Protein AF-A0A916T1F7-F1 (afdb_monomer)

Foldseek 3Di:
DDDDDDDPDDDDDDDDDDDDDDDDDDDDDDDDDDPPDPPPVDPVVVVPPPPPPPDDDPDDDDDPPVPPPDDPDDDPLLVVLVVLVVLLVVLQVLLVLLVLCCVVCVVLVVLSNVSNVVSNVLSVVSLVSSCVSPVPPSDPDDDDDDPPDDPDRDDLLRSLVVLLVQLVVLQVVLVVDDDPSSVSSPVSSVVSPCSSPPSRD

InterPro domains:
  IPR006311 Twin-arginine translocation pathway, signal sequence [PS51318] (1-68)

pLDDT: mean 77.39, std 21.43, range [42.47, 98.81]

Sequence (201 aa):
MPSVQIDPSAQVSAPVPPSPVRGSRVPRSPALRSPDANTALDRRSVLRGTAYGAALFAAGGVIPALTACGAAGKSAEQKTAEELVPFAQSALADADDAQSLIATNPDRTAALTVIADERRIHARLLEEEIARLHPDDYSASPSPSAPTGSPAQPDIDSFRTRLSTQARTTADLAVTQNGYVAGLLGSISVALDCAAKVQLP

Solvent-accessible surface area (backbone atoms only — not comparable to full-atom values): 12689 Å² total; per-residue (Å²): 138,84,86,85,83,82,81,94,78,79,83,80,80,78,85,82,81,84,79,84,81,79,81,81,82,76,84,88,75,79,89,75,80,76,81,81,77,77,78,69,80,55,81,73,62,74,80,73,74,85,86,86,78,92,78,86,80,92,64,96,71,80,79,80,74,83,75,85,74,83,66,102,65,82,50,73,48,41,49,51,25,62,67,44,49,64,55,25,54,49,22,44,52,49,17,54,49,31,56,57,41,33,82,80,35,67,93,45,35,70,44,32,50,52,51,19,51,52,24,46,52,52,18,49,56,43,48,55,49,28,38,70,43,28,68,90,74,60,62,79,73,79,80,78,80,78,71,96,62,86,75,78,79,75,49,70,69,60,49,33,51,47,34,44,49,48,17,49,56,33,38,62,51,17,74,77,47,63,70,68,62,15,52,51,31,40,52,51,15,52,51,28,39,43,44,26,64,66,58,50,113

Secondary structure (DSSP, 8-state):
-PPPPPP-----PPPPPPPPPPPP------------------TTGGGS---S--S---S------------SS--HHHHHHHHHHHHHHHHHHHHHHHHHHTTT-GGGHHHHHHHHHHHHHHHHHHHHHHHHH-SSS----PPPPPPSSPPPPPPHHHHHHHHHHHHHHHHHHHTTS-HHHHHHHHHHHHHHHHIIIII--

Nearest PDB structures (foldseek):
  8w74-assembly1_A  TM=5.466E-01  e=8.407E-01  Ureaplasma diversum
  7pfj-assembly1_A  TM=4.371E-01  e=2.726E+00  Synechococcus sp. CC9311
  7pf9-assembly1_A  TM=4.380E-01  e=3.178E+00  Synechococcus sp. CC9311
  6soo-assembly1_A  TM=4.385E-01  e=4.104E+00  Synechococcus sp. CC9311
  6som-assembly1_A  TM=4.554E-01  e=6.503E+00  Synechococcus sp. CC9311

Radius of gyration: 29.15 Å; Cα contacts (8 Å, |Δi|>4): 118; chains: 1; bounding box: 53×64×103 Å

Structure (mmCIF, N/CA/C/O backbone):
data_AF-A0A916T1F7-F1
#
_entry.id   AF-A0A916T1F7-F1
#
loop_
_atom_site.group_PDB
_atom_site.id
_atom_site.type_symbol
_atom_site.label_atom_id
_atom_site.label_alt_id
_atom_site.label_comp_id
_atom_site.label_asym_id
_atom_site.label_entity_id
_atom_site.label_seq_id
_atom_site.pdbx_PDB_ins_code
_atom_site.Cartn_x
_atom_site.Cartn_y
_atom_site.Cartn_z
_atom_site.occupancy
_atom_site.B_iso_or_equiv
_atom_site.auth_seq_id
_atom_site.auth_comp_id
_atom_site.auth_asym_id
_atom_site.auth_atom_id
_atom_site.pdbx_PDB_model_num
ATOM 1 N N . MET A 1 1 ? 23.849 -38.255 53.526 1.00 47.91 1 MET A N 1
ATOM 2 C CA . MET A 1 1 ? 23.901 -38.400 52.056 1.00 47.91 1 MET A CA 1
ATOM 3 C C . MET A 1 1 ? 23.275 -39.742 51.682 1.00 47.91 1 MET A C 1
ATOM 5 O O . MET A 1 1 ? 24.007 -40.723 51.660 1.00 47.91 1 MET A O 1
ATOM 9 N N . PRO A 1 2 ? 21.945 -39.849 51.500 1.00 51.03 2 PRO A N 1
ATOM 10 C CA . PRO A 1 2 ? 21.341 -41.060 50.957 1.00 51.03 2 PRO A CA 1
ATOM 11 C C . PRO A 1 2 ? 21.217 -40.955 49.430 1.00 51.03 2 PRO A C 1
ATOM 13 O O . PRO A 1 2 ? 20.677 -39.985 48.900 1.00 51.03 2 PRO A O 1
ATOM 16 N N . SER A 1 3 ? 21.754 -41.960 48.745 1.00 49.97 3 SER A N 1
ATOM 17 C CA . SER A 1 3 ? 21.687 -42.145 47.298 1.00 49.97 3 SER A CA 1
ATOM 18 C C . SER A 1 3 ? 20.262 -42.489 46.863 1.00 49.97 3 SER A C 1
ATOM 20 O O . SER A 1 3 ? 19.673 -43.443 47.367 1.00 49.97 3 SER A O 1
ATOM 22 N N . VAL A 1 4 ? 19.714 -41.722 45.919 1.00 65.75 4 VAL A N 1
ATOM 23 C CA . VAL A 1 4 ? 18.429 -42.007 45.269 1.00 65.75 4 VAL A CA 1
ATOM 24 C C . VAL A 1 4 ? 18.691 -42.902 44.060 1.00 65.75 4 VAL A C 1
ATOM 26 O O . VAL A 1 4 ? 19.407 -42.523 43.137 1.00 65.75 4 VAL A O 1
ATOM 29 N N . GLN A 1 5 ? 18.125 -44.103 44.097 1.00 57.75 5 GLN A N 1
ATOM 30 C CA . GLN A 1 5 ? 18.191 -45.114 43.048 1.00 57.75 5 GLN A CA 1
ATOM 31 C C . GLN A 1 5 ? 16.933 -44.973 42.178 1.00 57.75 5 GLN A C 1
ATOM 33 O O . GLN A 1 5 ? 15.822 -45.116 42.683 1.00 57.75 5 GLN A O 1
ATOM 38 N N . ILE A 1 6 ? 17.101 -44.625 40.899 1.00 61.72 6 ILE A N 1
ATOM 39 C CA . ILE A 1 6 ? 16.000 -44.457 39.938 1.00 61.72 6 ILE A CA 1
ATOM 40 C C . ILE A 1 6 ? 15.831 -45.764 39.153 1.00 61.72 6 ILE A C 1
ATOM 42 O O . ILE A 1 6 ? 16.770 -46.240 38.518 1.00 61.72 6 ILE A O 1
ATOM 46 N N . ASP A 1 7 ? 14.630 -46.332 39.230 1.00 59.03 7 ASP A N 1
ATOM 47 C CA . ASP A 1 7 ? 14.181 -47.544 38.540 1.00 59.03 7 ASP A CA 1
ATOM 48 C C . ASP A 1 7 ? 13.820 -47.232 37.065 1.00 59.03 7 ASP A C 1
ATOM 50 O O . ASP A 1 7 ? 13.010 -46.331 36.826 1.00 59.03 7 ASP A O 1
ATOM 54 N N . PRO A 1 8 ? 14.398 -47.915 36.054 1.00 60.38 8 PRO A N 1
ATOM 55 C CA . PRO A 1 8 ? 14.219 -47.581 34.640 1.00 60.38 8 PRO A CA 1
ATOM 56 C C . PRO A 1 8 ? 13.093 -48.378 33.949 1.00 60.38 8 PRO A C 1
ATOM 58 O O . PRO A 1 8 ? 13.248 -48.804 32.804 1.00 60.38 8 PRO A O 1
ATOM 61 N N . SER A 1 9 ? 11.947 -48.572 34.607 1.00 53.84 9 SER A N 1
ATOM 62 C CA . SER A 1 9 ? 10.840 -49.388 34.070 1.00 53.84 9 SER A CA 1
ATOM 63 C C . SER A 1 9 ? 9.513 -48.625 33.970 1.00 53.84 9 SER A C 1
ATOM 65 O O . SER A 1 9 ? 8.488 -49.073 34.474 1.00 53.84 9 SER A O 1
ATOM 67 N N . ALA A 1 10 ? 9.505 -47.475 33.292 1.00 53.03 10 ALA A N 1
ATOM 68 C CA . ALA A 1 10 ? 8.273 -46.801 32.870 1.00 53.03 10 ALA A CA 1
ATOM 69 C C . ALA A 1 10 ? 8.125 -46.908 31.344 1.00 53.03 10 ALA A C 1
ATOM 71 O O . ALA A 1 10 ? 8.580 -46.057 30.582 1.00 53.03 10 ALA A O 1
ATOM 72 N N . GLN A 1 11 ? 7.517 -48.010 30.903 1.00 56.03 11 GLN A N 1
ATOM 73 C CA . GLN A 1 11 ? 7.108 -48.243 29.518 1.00 56.03 11 GLN A CA 1
ATOM 74 C C . GLN A 1 11 ? 6.039 -47.212 29.119 1.00 56.03 11 GLN A C 1
ATOM 76 O O . GLN A 1 11 ? 4.954 -47.160 29.698 1.00 56.03 11 GLN A O 1
ATOM 81 N N . VAL A 1 12 ? 6.365 -46.380 28.130 1.00 58.22 12 VAL A N 1
ATOM 82 C CA . VAL A 1 12 ? 5.466 -45.400 27.514 1.00 58.22 12 VAL A C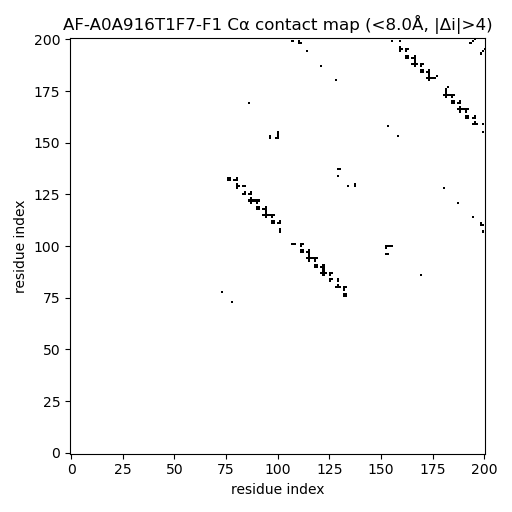A 1
ATOM 83 C C . VAL A 1 12 ? 4.494 -46.139 26.592 1.00 58.22 12 VAL A C 1
ATOM 85 O O . VAL A 1 12 ? 4.881 -46.637 25.537 1.00 58.22 12 VAL A O 1
ATOM 88 N N . SER A 1 13 ? 3.222 -46.204 26.990 1.00 58.19 13 SER A N 1
ATOM 89 C CA . SER A 1 13 ? 2.122 -46.644 26.125 1.00 58.19 13 SER A CA 1
ATOM 90 C C . SER A 1 13 ? 1.988 -45.713 24.921 1.00 58.19 13 SER A C 1
ATOM 92 O O . SER A 1 13 ? 1.717 -44.521 25.072 1.00 58.19 13 SER A O 1
ATOM 94 N N . ALA A 1 14 ? 2.149 -46.265 23.720 1.00 64.88 14 ALA A N 1
ATOM 95 C CA . ALA A 1 14 ? 1.888 -45.563 22.471 1.00 64.88 14 ALA A CA 1
ATOM 96 C C . ALA A 1 14 ? 0.374 -45.298 22.279 1.00 64.88 14 ALA A C 1
ATOM 98 O O . ALA A 1 14 ? -0.449 -46.135 22.665 1.00 64.88 14 ALA A O 1
ATOM 99 N N . PRO A 1 15 ? -0.016 -44.164 21.669 1.00 62.62 15 PRO A N 1
ATOM 100 C CA . PRO A 1 15 ? -1.415 -43.843 21.408 1.00 62.62 15 PRO A CA 1
ATOM 101 C C . PRO A 1 15 ? -2.013 -44.697 20.277 1.00 62.62 15 PRO A C 1
ATOM 103 O O . PRO A 1 15 ? -1.408 -44.909 19.227 1.00 62.62 15 PRO A O 1
ATOM 106 N N . VAL A 1 16 ? -3.242 -45.158 20.511 1.00 75.88 16 VAL A N 1
ATOM 107 C CA . VAL A 1 16 ? -4.089 -45.916 19.578 1.00 75.88 16 VAL A CA 1
ATOM 108 C C . VAL A 1 16 ? -4.505 -45.027 18.391 1.00 75.88 16 VAL A C 1
ATOM 110 O O . VAL A 1 16 ? -4.962 -43.905 18.621 1.00 75.88 16 VAL A O 1
ATOM 113 N N . PRO A 1 17 ? -4.405 -45.489 17.129 1.00 73.50 17 PRO A N 1
ATOM 114 C CA . PRO A 1 17 ? -4.875 -44.719 15.979 1.00 73.50 17 PRO A CA 1
ATOM 115 C C . PRO A 1 17 ? -6.415 -44.720 15.882 1.00 73.50 17 PRO A C 1
ATOM 117 O O . PRO A 1 17 ? -7.050 -45.746 16.145 1.00 73.50 17 PRO A O 1
ATOM 120 N N . PRO A 1 18 ? -7.046 -43.608 15.460 1.00 72.75 18 PRO A N 1
ATOM 121 C CA . PRO A 1 18 ? -8.486 -43.568 15.236 1.00 72.75 18 PRO A CA 1
ATOM 122 C C . PRO A 1 18 ? -8.890 -44.391 14.002 1.00 72.75 18 PRO A C 1
ATOM 124 O O . PRO A 1 18 ? -8.198 -44.422 12.984 1.00 72.75 18 PRO A O 1
ATOM 127 N N . SER A 1 19 ? -10.042 -45.058 14.096 1.00 71.50 19 SER A N 1
ATOM 128 C CA . SER A 1 19 ? -10.635 -45.845 13.008 1.00 71.50 19 SER A CA 1
ATOM 129 C C . SER A 1 19 ? -11.183 -44.954 11.878 1.00 71.50 19 SER A C 1
ATOM 131 O O . SER A 1 19 ? -11.698 -43.869 12.156 1.00 71.50 19 SER A O 1
ATOM 133 N N . PRO A 1 20 ? -11.146 -45.401 10.606 1.00 64.62 20 PRO A N 1
ATOM 134 C CA . PRO A 1 20 ? -11.675 -44.630 9.486 1.00 64.62 20 PRO A CA 1
ATOM 135 C C . PRO A 1 20 ? -13.210 -44.572 9.508 1.00 64.62 20 PRO A C 1
ATOM 137 O O . PRO A 1 20 ? -13.899 -45.594 9.547 1.00 64.62 20 PRO A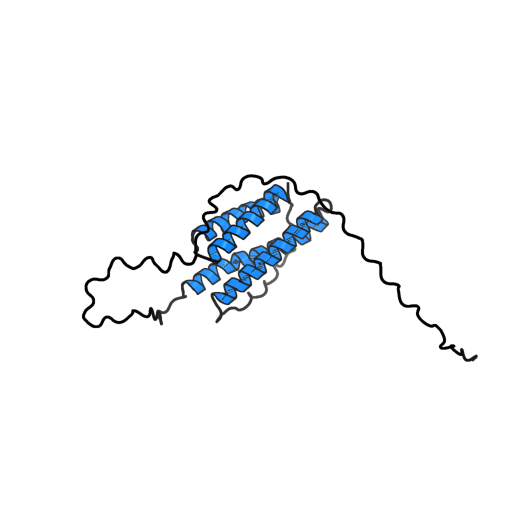 O 1
ATOM 140 N N . VAL A 1 21 ? -13.750 -43.353 9.438 1.00 69.25 21 VAL A N 1
ATOM 141 C CA . VAL A 1 21 ? -15.187 -43.087 9.316 1.00 69.25 21 VAL A CA 1
ATOM 142 C C . VAL A 1 21 ? -15.673 -43.519 7.931 1.00 69.25 21 VAL A C 1
ATOM 144 O O . VAL A 1 21 ? -15.220 -43.035 6.895 1.00 69.25 21 VAL A O 1
ATOM 147 N N . ARG A 1 22 ? -16.621 -44.459 7.930 1.00 64.88 22 ARG A N 1
ATOM 148 C CA . ARG A 1 22 ? -17.355 -44.966 6.766 1.00 64.88 22 ARG A CA 1
ATOM 149 C C . ARG A 1 22 ? -18.128 -43.824 6.092 1.00 64.88 22 ARG A C 1
ATOM 151 O O . ARG A 1 22 ? -19.001 -43.217 6.703 1.00 64.88 22 ARG A O 1
ATOM 158 N N . GLY A 1 23 ? -17.803 -43.568 4.824 1.00 49.50 23 GLY A N 1
ATOM 159 C CA . GLY A 1 23 ? -18.328 -42.462 4.025 1.00 49.50 23 GLY A CA 1
ATOM 160 C C . GLY A 1 23 ? -19.854 -42.416 3.921 1.00 49.50 23 GLY A C 1
ATOM 161 O O . GLY A 1 23 ? -20.507 -43.390 3.535 1.00 49.50 23 GLY A O 1
ATOM 162 N N . SER A 1 24 ? -20.408 -41.243 4.216 1.00 57.91 24 SER A N 1
ATOM 163 C CA . SER A 1 24 ? -21.774 -40.862 3.886 1.00 57.91 24 SER A CA 1
ATOM 164 C C . SER A 1 24 ? -21.848 -40.452 2.412 1.00 57.91 24 SER A C 1
ATOM 166 O O . SER A 1 24 ? -21.124 -39.591 1.917 1.00 57.91 24 SER A O 1
ATOM 168 N N . ARG A 1 25 ? -22.727 -41.137 1.682 1.00 56.78 25 ARG A N 1
ATOM 169 C CA . ARG A 1 25 ? -23.034 -40.900 0.273 1.00 56.78 25 ARG A CA 1
ATOM 170 C C . ARG A 1 25 ? -23.883 -39.630 0.167 1.00 56.78 25 ARG A C 1
ATOM 172 O O . ARG A 1 25 ? -25.041 -39.637 0.571 1.00 56.78 25 ARG A O 1
ATOM 179 N N . VAL A 1 26 ? -23.312 -38.556 -0.373 1.00 64.81 26 VAL A N 1
ATOM 180 C CA . VAL A 1 26 ? -24.044 -37.318 -0.687 1.00 64.81 26 VAL A CA 1
ATOM 181 C C . VAL A 1 26 ? -24.946 -37.559 -1.913 1.00 64.81 26 VAL A C 1
ATOM 183 O O . VAL A 1 26 ? -24.465 -38.105 -2.912 1.00 64.81 26 VAL A O 1
ATOM 186 N N . PRO A 1 27 ? -26.240 -37.189 -1.878 1.00 55.53 27 PRO A N 1
ATOM 187 C CA . PRO A 1 27 ? -27.108 -37.256 -3.049 1.00 55.53 27 PRO A CA 1
ATOM 188 C C . PRO A 1 27 ? -26.680 -36.230 -4.111 1.00 55.53 27 PRO A C 1
ATOM 190 O O . PRO A 1 27 ? -26.452 -35.059 -3.813 1.00 55.53 27 PRO A O 1
ATOM 193 N N . ARG A 1 28 ? -26.575 -36.675 -5.371 1.00 53.56 28 ARG A N 1
ATOM 194 C CA . ARG A 1 28 ? -26.382 -35.801 -6.537 1.00 53.56 28 ARG A CA 1
ATOM 195 C C . ARG A 1 28 ? -27.662 -35.003 -6.784 1.00 53.56 28 ARG A C 1
ATOM 197 O O . ARG A 1 28 ? -28.653 -35.566 -7.241 1.00 53.56 28 ARG A O 1
ATOM 204 N N . SER A 1 29 ? -27.607 -33.705 -6.512 1.00 61.62 29 SER A N 1
ATOM 205 C CA . SER A 1 29 ? -28.589 -32.725 -6.983 1.00 61.62 29 SER A CA 1
ATOM 206 C C . SER A 1 29 ? -28.265 -32.268 -8.417 1.00 61.62 29 SER A C 1
ATOM 208 O O . SER A 1 29 ? -27.107 -32.357 -8.837 1.00 61.62 29 SER A O 1
ATOM 210 N N . PRO A 1 30 ? -29.283 -31.850 -9.193 1.00 51.56 30 PRO A N 1
ATOM 211 C CA . PRO A 1 30 ? -29.235 -31.793 -10.652 1.00 51.56 30 PRO A CA 1
ATOM 212 C C . PRO A 1 30 ? -28.400 -30.634 -11.204 1.00 51.56 30 PRO A C 1
ATOM 214 O O . PRO A 1 30 ? -28.250 -29.587 -10.578 1.00 51.56 30 PRO A O 1
ATOM 217 N N . ALA A 1 31 ? -27.883 -30.858 -12.415 1.00 53.66 31 ALA A N 1
ATOM 218 C CA . ALA A 1 31 ? -27.073 -29.938 -13.197 1.00 53.66 31 ALA A CA 1
ATOM 219 C C . ALA A 1 31 ? -27.735 -28.558 -13.330 1.00 53.66 31 ALA A C 1
ATOM 221 O O . ALA A 1 31 ? -28.716 -28.381 -14.055 1.00 53.66 31 ALA A O 1
ATOM 222 N N . LEU A 1 32 ? -27.156 -27.571 -12.651 1.00 46.97 32 LEU A N 1
ATOM 223 C CA . LEU A 1 32 ? -27.390 -26.170 -12.951 1.00 46.97 32 LEU A CA 1
ATOM 224 C C . LEU A 1 32 ? -26.624 -25.833 -14.231 1.00 46.97 32 LEU A C 1
ATOM 226 O O . LEU A 1 32 ? -25.402 -25.932 -14.299 1.00 46.97 32 LEU A O 1
ATOM 230 N N . ARG A 1 33 ? -27.416 -25.500 -15.247 1.00 42.53 33 ARG A N 1
ATOM 231 C CA . ARG A 1 33 ? -27.068 -24.890 -16.529 1.00 42.53 33 ARG A CA 1
ATOM 232 C C . ARG A 1 33 ? -25.832 -23.985 -16.421 1.00 42.53 33 ARG A C 1
ATOM 234 O O . ARG A 1 33 ? -25.876 -22.942 -15.774 1.00 42.53 33 ARG A O 1
ATOM 241 N N . SER A 1 34 ? -24.766 -24.396 -17.098 1.00 45.91 34 SER A N 1
ATOM 242 C CA . SER A 1 34 ? -23.555 -23.618 -17.331 1.00 45.91 34 SER A CA 1
ATOM 243 C C . SER A 1 34 ? -23.895 -22.277 -17.995 1.00 45.91 34 SER A C 1
ATOM 245 O O . SER A 1 34 ? -24.586 -22.275 -19.017 1.00 45.91 34 SER A O 1
ATOM 247 N N . PRO A 1 35 ? -23.410 -21.135 -17.486 1.00 50.53 35 PRO A N 1
ATOM 248 C CA . PRO A 1 35 ? -23.131 -19.997 -18.340 1.00 50.53 35 PRO A CA 1
ATOM 249 C C . PRO A 1 35 ? -21.878 -20.330 -19.160 1.00 50.53 35 PRO A C 1
ATOM 251 O O . PRO A 1 35 ? -20.750 -20.274 -18.670 1.00 50.53 35 PRO A O 1
ATOM 254 N N . ASP A 1 36 ? -22.106 -20.745 -20.404 1.00 45.69 36 ASP A N 1
ATOM 255 C CA . ASP A 1 36 ? -21.083 -20.759 -21.443 1.00 45.69 36 ASP A CA 1
ATOM 256 C C . ASP A 1 36 ? -20.599 -19.329 -21.731 1.00 45.69 36 ASP A C 1
ATOM 258 O O . ASP A 1 36 ? -21.332 -18.356 -21.553 1.00 45.69 36 ASP A O 1
ATOM 262 N N . ALA A 1 37 ? -19.364 -19.245 -22.227 1.00 47.72 37 ALA A N 1
ATOM 263 C CA . ALA A 1 37 ? -18.596 -18.037 -22.536 1.00 47.72 37 ALA A CA 1
ATOM 264 C C . ALA A 1 37 ? -17.891 -17.377 -21.341 1.00 47.72 37 ALA A C 1
ATOM 266 O O . ALA A 1 37 ? -17.801 -16.159 -21.215 1.00 47.72 37 ALA A O 1
ATOM 267 N N . ASN A 1 38 ? -17.224 -18.213 -20.546 1.00 44.59 38 ASN A N 1
ATOM 268 C CA . ASN A 1 38 ? -15.889 -17.865 -20.080 1.00 44.59 38 ASN A CA 1
ATOM 269 C C . ASN A 1 38 ? -15.042 -17.622 -21.346 1.00 44.59 38 ASN A C 1
ATOM 271 O O . ASN A 1 38 ? -14.575 -18.576 -21.973 1.00 44.59 38 ASN A O 1
ATOM 275 N N . THR A 1 39 ? -14.917 -16.371 -21.797 1.00 50.06 39 THR A N 1
ATOM 276 C CA . THR A 1 39 ? -13.898 -15.969 -22.775 1.00 50.06 39 THR A CA 1
ATOM 277 C C . THR A 1 39 ? -12.548 -16.123 -22.095 1.00 50.06 39 THR A C 1
ATOM 279 O O . THR A 1 39 ? -11.930 -15.165 -21.637 1.00 50.06 39 THR A O 1
ATOM 282 N N . ALA A 1 40 ? -12.125 -17.380 -21.985 1.00 49.56 40 ALA A N 1
ATOM 283 C CA . ALA A 1 40 ? -10.754 -17.763 -21.783 1.00 49.56 40 ALA A CA 1
ATOM 284 C C . ALA A 1 40 ? -9.983 -17.109 -22.925 1.00 49.56 40 ALA A C 1
ATOM 286 O O . ALA A 1 40 ? -10.031 -17.566 -24.067 1.00 49.56 40 ALA A O 1
ATOM 287 N N . LEU A 1 41 ? -9.353 -15.974 -22.629 1.00 50.62 41 LEU A N 1
ATOM 288 C CA . LEU A 1 41 ? -8.395 -15.356 -23.523 1.00 50.62 41 LEU A CA 1
ATOM 289 C C . LEU A 1 41 ? -7.250 -16.353 -23.673 1.00 50.62 41 LEU A C 1
ATOM 291 O O . LEU A 1 41 ? -6.382 -16.509 -22.812 1.00 50.62 41 LEU A O 1
ATOM 295 N N . ASP A 1 42 ? -7.355 -17.111 -24.753 1.00 45.03 42 ASP A N 1
ATOM 296 C CA . ASP A 1 42 ? -6.461 -18.176 -25.129 1.00 45.03 42 ASP A CA 1
ATOM 297 C C . ASP A 1 42 ? -5.075 -17.588 -25.398 1.00 45.03 42 ASP A C 1
ATOM 299 O O . ASP A 1 42 ? -4.835 -16.910 -26.399 1.00 45.03 42 ASP A O 1
ATOM 303 N N . ARG A 1 43 ? -4.132 -17.875 -24.495 1.00 55.44 43 ARG A N 1
ATOM 304 C CA . ARG A 1 43 ? -2.719 -17.491 -24.635 1.00 55.44 43 ARG A CA 1
ATOM 305 C C . ARG A 1 43 ? -2.095 -18.050 -25.924 1.00 55.44 43 ARG A C 1
ATOM 307 O O . ARG A 1 43 ? -1.072 -17.537 -26.367 1.00 55.44 43 ARG A O 1
ATOM 314 N N . ARG A 1 44 ? -2.700 -19.070 -26.555 1.00 50.69 44 ARG A N 1
ATOM 315 C CA . ARG A 1 44 ? -2.248 -19.644 -27.836 1.00 50.69 44 ARG A CA 1
ATOM 316 C C . ARG A 1 44 ? -2.787 -18.935 -29.079 1.00 50.69 44 ARG A C 1
ATOM 318 O O . ARG A 1 44 ? -2.228 -19.143 -30.155 1.00 50.69 44 ARG A O 1
ATOM 325 N N . SER A 1 45 ? -3.773 -18.051 -28.948 1.00 49.84 45 SER A N 1
ATOM 326 C CA . SER A 1 45 ? -4.315 -17.288 -30.081 1.00 49.84 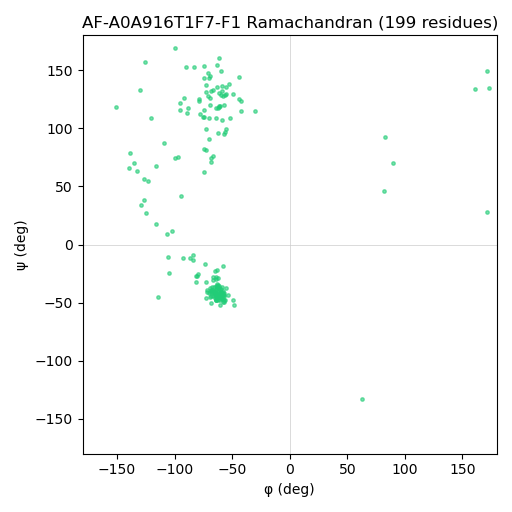45 SER A CA 1
ATOM 327 C C . SER A 1 45 ? -3.504 -16.023 -30.415 1.00 49.84 45 SER A C 1
ATOM 329 O O . SER A 1 45 ? -3.676 -15.451 -31.487 1.00 49.84 45 SER A O 1
ATOM 331 N N . VAL A 1 46 ? -2.537 -15.634 -29.573 1.00 55.31 46 VAL A N 1
ATOM 332 C CA . VAL A 1 46 ? -1.645 -14.481 -29.827 1.00 55.31 46 VAL A CA 1
ATOM 333 C C . VAL A 1 46 ? -0.440 -14.838 -30.718 1.00 55.31 46 VAL A C 1
ATOM 335 O O . VAL A 1 46 ? 0.179 -13.948 -31.291 1.00 55.31 46 VAL A O 1
ATOM 338 N N . LEU A 1 47 ? -0.143 -16.126 -30.949 1.00 56.31 47 LEU A N 1
ATOM 339 C CA . LEU A 1 47 ? 0.949 -16.554 -31.848 1.00 56.31 47 LEU A CA 1
ATOM 340 C C . LEU A 1 47 ? 0.500 -17.039 -33.240 1.00 56.31 47 LEU A C 1
ATOM 342 O O . LEU A 1 47 ? 1.301 -17.601 -33.986 1.00 56.31 47 LEU A O 1
ATOM 346 N N . ARG A 1 48 ? -0.762 -16.821 -33.628 1.00 53.81 48 ARG A N 1
ATOM 347 C CA . ARG A 1 48 ? -1.269 -17.141 -34.981 1.00 53.81 48 ARG A CA 1
ATOM 348 C C . ARG A 1 48 ? -2.011 -15.973 -35.641 1.00 53.81 48 ARG A C 1
ATOM 350 O O . ARG A 1 48 ? -2.955 -16.179 -36.393 1.00 53.81 48 ARG A O 1
ATOM 357 N N . GLY A 1 49 ? -1.560 -14.750 -35.362 1.00 49.28 49 GLY A N 1
ATOM 358 C CA . GLY A 1 49 ? -2.135 -13.501 -35.873 1.00 49.28 49 GLY A CA 1
ATOM 359 C C . GLY A 1 49 ? -1.219 -12.675 -36.784 1.00 49.28 49 GLY A C 1
ATOM 360 O O . GLY A 1 49 ? -1.486 -11.497 -36.972 1.00 49.28 49 GLY A O 1
ATOM 361 N N . THR A 1 50 ? -0.150 -13.246 -37.350 1.00 53.53 50 THR A N 1
ATOM 362 C CA . THR A 1 50 ? 0.700 -12.592 -38.369 1.00 53.53 50 THR A CA 1
ATOM 363 C C . THR A 1 50 ? 0.836 -13.478 -39.610 1.00 53.53 50 THR A C 1
ATOM 365 O O . THR A 1 50 ? 1.923 -13.852 -40.033 1.00 53.53 50 THR A O 1
ATOM 368 N N . ALA A 1 51 ? -0.299 -13.847 -40.204 1.00 51.12 51 ALA A N 1
ATOM 369 C CA . ALA A 1 51 ? -0.350 -14.553 -41.486 1.00 51.12 51 ALA A CA 1
ATOM 370 C C . ALA A 1 51 ? -1.262 -13.839 -42.500 1.00 51.12 51 ALA A C 1
ATOM 372 O O . ALA A 1 51 ? -1.967 -14.484 -43.263 1.00 51.12 51 ALA A O 1
ATOM 373 N N . TYR A 1 52 ? -1.237 -12.503 -42.514 1.00 50.06 52 TYR A N 1
ATOM 374 C CA . TYR A 1 52 ? -1.743 -11.682 -43.620 1.00 50.06 52 TYR A CA 1
ATOM 375 C C . TYR A 1 52 ? -0.769 -10.527 -43.859 1.00 50.06 52 TYR A C 1
ATOM 377 O O . TYR A 1 52 ? -0.946 -9.413 -43.385 1.00 50.06 52 TYR A O 1
ATOM 385 N N . GLY A 1 53 ? 0.326 -10.854 -44.540 1.00 48.69 53 GLY A N 1
ATOM 386 C CA . GLY A 1 53 ? 1.393 -9.919 -44.895 1.00 48.69 53 GLY A CA 1
ATOM 387 C C . GLY A 1 53 ? 2.619 -10.615 -45.485 1.00 48.69 53 GLY A C 1
ATOM 388 O O . GLY A 1 53 ? 3.732 -10.141 -45.314 1.00 48.69 53 GLY A O 1
ATOM 389 N N . ALA A 1 54 ? 2.440 -11.772 -46.130 1.00 48.78 54 ALA A N 1
ATOM 390 C CA . ALA A 1 54 ? 3.507 -12.480 -46.828 1.00 48.78 54 ALA A CA 1
ATOM 391 C C . ALA A 1 54 ? 3.444 -12.139 -48.320 1.00 48.78 54 ALA A C 1
ATOM 393 O O . ALA A 1 54 ? 2.984 -12.933 -49.136 1.00 48.78 54 ALA A O 1
ATOM 394 N N . ALA A 1 55 ? 3.886 -10.936 -48.671 1.00 50.28 55 ALA A N 1
ATOM 395 C CA . ALA A 1 55 ? 4.318 -10.632 -50.026 1.00 50.28 55 ALA A CA 1
ATOM 396 C C . ALA A 1 55 ? 5.378 -9.526 -49.965 1.00 50.28 55 ALA A C 1
ATOM 398 O O . ALA A 1 55 ? 5.079 -8.413 -49.550 1.00 50.28 55 ALA A O 1
ATOM 399 N N . LEU A 1 56 ? 6.584 -9.866 -50.436 1.00 49.94 56 LEU A N 1
ATOM 400 C CA . LEU A 1 56 ? 7.752 -9.007 -50.688 1.00 49.94 56 LEU A CA 1
ATOM 401 C C . LEU A 1 56 ? 8.747 -8.796 -49.530 1.00 49.94 56 LEU A C 1
ATOM 403 O O . LEU A 1 56 ? 8.953 -7.682 -49.075 1.00 49.94 56 LEU A O 1
ATOM 407 N N . PHE A 1 57 ? 9.493 -9.847 -49.173 1.00 47.06 57 PHE A N 1
ATOM 408 C CA . PHE A 1 57 ? 10.879 -9.694 -48.699 1.00 47.06 57 PHE A CA 1
ATOM 409 C C . PHE A 1 57 ? 11.778 -10.739 -49.365 1.00 47.06 57 PHE A C 1
ATOM 411 O O . PHE A 1 57 ? 12.235 -11.701 -48.757 1.00 47.06 57 PHE A O 1
ATOM 418 N N . ALA A 1 58 ? 12.007 -10.548 -50.662 1.00 49.28 58 ALA A N 1
ATOM 419 C CA . ALA A 1 58 ? 13.091 -11.191 -51.391 1.00 49.28 58 ALA A CA 1
ATOM 420 C C . ALA A 1 58 ? 14.252 -10.192 -51.515 1.00 49.28 58 ALA A C 1
ATOM 422 O O . ALA A 1 58 ? 14.425 -9.578 -52.558 1.00 49.28 58 ALA A O 1
ATOM 423 N N . ALA A 1 59 ? 14.974 -9.973 -50.415 1.00 47.56 59 ALA A N 1
ATOM 424 C CA . ALA A 1 59 ? 16.353 -9.471 -50.336 1.00 47.56 59 ALA A CA 1
ATOM 425 C C . ALA A 1 59 ? 16.672 -9.220 -48.854 1.00 47.56 59 ALA A C 1
ATOM 427 O O . ALA A 1 59 ? 15.836 -8.683 -48.134 1.00 47.56 59 ALA A O 1
ATOM 428 N N . GLY A 1 60 ? 17.850 -9.650 -48.398 1.00 48.97 60 GLY A N 1
ATOM 429 C CA . GLY A 1 60 ? 18.246 -9.717 -46.988 1.00 48.97 60 GLY A CA 1
ATOM 430 C C . GLY A 1 60 ? 17.851 -8.506 -46.137 1.00 48.97 60 GLY A C 1
ATOM 431 O O . GLY A 1 60 ? 18.363 -7.407 -46.322 1.00 48.97 60 GLY A O 1
ATOM 432 N N . GLY A 1 61 ? 16.967 -8.742 -45.170 1.00 42.47 61 GLY A N 1
ATOM 433 C CA . GLY A 1 61 ? 16.595 -7.793 -44.130 1.00 42.47 61 GLY A CA 1
ATOM 434 C C . GLY A 1 61 ? 16.922 -8.398 -42.773 1.00 42.47 61 GLY A C 1
ATOM 435 O O . GLY A 1 61 ? 16.295 -9.365 -42.350 1.00 42.47 61 GLY A O 1
ATOM 436 N N . VAL A 1 62 ? 17.948 -7.851 -42.132 1.00 47.12 62 VAL A N 1
ATOM 437 C CA . VAL A 1 62 ? 18.343 -8.087 -40.739 1.00 47.12 62 VAL A CA 1
ATOM 438 C C . VAL A 1 62 ? 17.114 -8.075 -39.825 1.00 47.12 62 VAL A C 1
ATOM 440 O O . VAL A 1 62 ? 16.368 -7.100 -39.808 1.00 47.12 62 VAL A O 1
ATOM 443 N N . ILE A 1 63 ? 16.920 -9.144 -39.046 1.00 54.88 63 ILE A N 1
ATOM 444 C CA . ILE A 1 63 ? 16.031 -9.113 -37.879 1.00 54.88 63 ILE A CA 1
ATOM 445 C C . ILE A 1 63 ? 16.566 -7.989 -36.982 1.00 54.88 63 ILE A C 1
ATOM 447 O O . ILE A 1 63 ? 17.731 -8.082 -36.582 1.00 54.88 63 ILE A O 1
ATOM 451 N N . PRO A 1 64 ? 15.798 -6.931 -36.659 1.00 47.03 64 PRO A N 1
ATOM 452 C CA . PRO A 1 64 ? 16.248 -5.973 -35.669 1.00 47.03 64 PRO A CA 1
ATOM 453 C C . PRO A 1 64 ? 16.197 -6.675 -34.311 1.00 47.03 64 PRO A C 1
ATOM 455 O O . PRO A 1 64 ? 15.181 -6.677 -33.620 1.00 47.03 64 PRO A O 1
ATOM 458 N N . ALA A 1 65 ? 17.303 -7.312 -33.932 1.00 48.34 65 ALA A N 1
ATOM 459 C CA . ALA A 1 65 ? 17.621 -7.486 -32.531 1.00 48.34 65 ALA A CA 1
ATOM 460 C C . ALA A 1 65 ? 17.697 -6.066 -31.965 1.00 48.34 65 ALA A C 1
ATOM 462 O O . ALA A 1 65 ? 18.599 -5.307 -32.314 1.00 48.34 65 ALA A O 1
ATOM 463 N N . LEU A 1 66 ? 16.702 -5.669 -31.172 1.00 51.44 66 LEU A N 1
ATOM 464 C CA . LEU A 1 66 ? 16.722 -4.413 -30.430 1.00 51.44 66 LEU A CA 1
ATOM 465 C C . LEU A 1 66 ? 17.805 -4.525 -29.348 1.00 51.44 66 LEU A C 1
ATOM 467 O O . LEU A 1 66 ? 17.522 -4.712 -28.170 1.00 51.44 66 LEU A O 1
ATOM 471 N N . THR A 1 67 ? 19.070 -4.448 -29.755 1.00 50.59 67 THR A N 1
ATOM 472 C CA . THR A 1 67 ? 20.198 -4.193 -28.867 1.00 50.59 67 THR A CA 1
ATOM 473 C C . THR A 1 67 ? 20.126 -2.724 -28.474 1.00 50.59 67 THR A C 1
ATOM 475 O O . THR A 1 67 ? 20.788 -1.873 -29.066 1.00 50.59 67 THR A O 1
ATOM 478 N N . ALA A 1 68 ? 19.281 -2.411 -27.493 1.00 52.56 68 ALA A N 1
ATOM 479 C CA . ALA A 1 68 ? 19.286 -1.124 -26.809 1.00 52.56 68 ALA A CA 1
ATOM 480 C C . ALA A 1 68 ? 20.489 -1.066 -25.850 1.00 52.56 68 ALA A C 1
ATOM 482 O O . ALA A 1 68 ? 20.344 -0.996 -24.634 1.00 52.56 68 ALA A O 1
ATOM 483 N N . CYS A 1 69 ? 21.699 -1.147 -26.403 1.00 58.38 69 CYS A N 1
ATOM 484 C CA . CYS A 1 69 ? 22.922 -0.869 -25.668 1.00 58.38 69 CYS A CA 1
ATOM 485 C C . CYS A 1 69 ? 23.245 0.622 -25.795 1.00 58.38 69 CYS A C 1
ATOM 487 O O . CYS A 1 69 ? 23.615 1.087 -26.868 1.00 58.38 69 CYS A O 1
ATOM 489 N N . GLY A 1 70 ? 23.156 1.331 -24.668 1.00 57.19 70 GLY A N 1
ATOM 490 C CA . GLY A 1 70 ? 23.957 2.523 -24.392 1.00 57.19 70 GLY A CA 1
ATOM 491 C C . GLY A 1 70 ? 23.460 3.842 -24.984 1.00 57.19 70 GLY A C 1
ATOM 492 O O . GLY A 1 70 ? 23.904 4.273 -26.042 1.00 57.19 70 GLY A O 1
ATOM 493 N N . ALA A 1 71 ? 22.666 4.569 -24.203 1.00 46.09 71 ALA A N 1
ATOM 494 C CA . ALA A 1 71 ? 22.710 6.028 -24.182 1.00 46.09 71 ALA A CA 1
ATOM 495 C C . ALA A 1 71 ? 22.801 6.443 -22.712 1.00 46.09 71 ALA A C 1
ATOM 497 O O . ALA A 1 71 ? 22.087 5.886 -21.885 1.00 46.09 71 ALA A O 1
ATOM 498 N N . ALA A 1 72 ? 23.712 7.359 -22.379 1.00 58.09 72 ALA A N 1
ATOM 499 C CA . ALA A 1 72 ? 23.944 7.826 -21.014 1.00 58.09 72 ALA A CA 1
ATOM 500 C C . ALA A 1 72 ? 22.641 8.379 -20.398 1.00 58.09 72 ALA A C 1
ATOM 502 O O . ALA A 1 72 ? 22.244 9.513 -20.659 1.00 58.09 72 ALA A O 1
ATOM 503 N N . GLY A 1 73 ? 21.951 7.543 -19.625 1.00 64.75 73 GLY A N 1
ATOM 504 C CA . GLY A 1 73 ? 20.658 7.821 -19.015 1.00 64.75 73 GLY A CA 1
ATOM 505 C C . GLY A 1 73 ? 20.081 6.557 -18.377 1.00 64.75 73 GLY A C 1
ATOM 506 O O . GLY A 1 73 ? 20.347 5.450 -18.839 1.00 64.75 73 GLY A O 1
ATOM 507 N N . LYS A 1 74 ? 19.306 6.721 -17.300 1.00 77.00 74 LYS A N 1
ATOM 508 C CA . LYS A 1 74 ? 18.637 5.607 -16.611 1.00 77.00 74 LYS A CA 1
ATOM 509 C C . LYS A 1 74 ? 17.704 4.866 -17.567 1.00 77.00 74 LYS A C 1
ATOM 511 O O . LYS A 1 74 ? 16.954 5.518 -18.308 1.00 77.00 74 LYS A O 1
ATOM 516 N N . SER A 1 75 ? 17.733 3.532 -17.529 1.00 88.00 75 SER A N 1
ATOM 517 C CA . SER A 1 75 ? 16.808 2.699 -18.305 1.00 88.00 75 SER A CA 1
ATOM 518 C C . SER A 1 75 ? 15.355 2.973 -17.885 1.00 88.00 75 SER A C 1
ATOM 520 O O . SER A 1 75 ? 15.099 3.518 -16.811 1.00 88.00 75 SER A O 1
ATOM 522 N N . ALA A 1 76 ? 14.382 2.624 -18.733 1.00 89.56 76 ALA A N 1
ATOM 523 C CA . ALA A 1 76 ? 12.968 2.750 -18.366 1.00 89.56 76 ALA A CA 1
ATOM 524 C C . ALA A 1 76 ? 12.644 1.933 -17.102 1.00 89.56 76 ALA A C 1
ATOM 526 O O . ALA A 1 76 ? 11.959 2.427 -16.217 1.00 89.56 76 ALA A O 1
ATOM 527 N N . GLU A 1 77 ? 13.218 0.734 -16.989 1.00 90.50 77 GLU A N 1
ATOM 528 C CA . GLU A 1 77 ? 13.073 -0.146 -15.826 1.00 90.50 77 GLU A CA 1
ATOM 529 C C . GLU A 1 77 ? 13.656 0.481 -14.556 1.00 90.50 77 GLU A C 1
ATOM 531 O O . GLU A 1 77 ? 13.003 0.467 -13.518 1.00 90.50 77 GLU A O 1
ATOM 536 N N . GLN A 1 78 ? 14.826 1.120 -14.651 1.00 90.38 78 GLN A N 1
ATOM 537 C CA . GLN A 1 78 ? 15.436 1.831 -13.528 1.00 90.38 78 GLN A CA 1
ATOM 538 C C . GLN A 1 78 ? 14.587 3.027 -13.077 1.00 90.38 78 GLN A C 1
ATOM 540 O O . GLN A 1 78 ? 14.453 3.270 -11.882 1.00 90.38 78 GLN A O 1
ATOM 545 N N . LYS A 1 79 ? 13.968 3.761 -14.010 1.00 91.31 79 LYS A N 1
ATOM 546 C CA . LYS A 1 79 ? 13.032 4.842 -13.656 1.00 91.31 79 LYS A CA 1
ATOM 547 C C . LYS A 1 79 ? 11.790 4.301 -12.951 1.00 91.31 79 LYS A C 1
ATOM 549 O O . LYS A 1 79 ? 11.402 4.851 -11.928 1.00 91.31 79 LYS A O 1
ATOM 554 N N . THR A 1 80 ? 11.211 3.208 -13.449 1.00 94.19 80 THR A N 1
ATOM 555 C CA . THR A 1 80 ? 10.090 2.542 -12.774 1.00 94.19 80 THR A CA 1
ATOM 556 C C . THR A 1 80 ? 10.496 2.072 -11.377 1.00 94.19 80 THR A C 1
ATOM 558 O O . THR A 1 80 ? 9.756 2.302 -10.429 1.00 94.19 80 THR A O 1
ATOM 561 N N . ALA A 1 81 ? 11.680 1.476 -11.214 1.00 94.06 81 ALA A N 1
ATOM 562 C CA . ALA A 1 81 ? 12.184 1.069 -9.904 1.00 94.06 81 ALA A CA 1
ATOM 563 C C . ALA A 1 81 ? 12.242 2.258 -8.928 1.00 94.06 81 ALA A C 1
ATOM 565 O O . ALA A 1 81 ? 11.716 2.167 -7.821 1.00 94.06 81 ALA A O 1
ATOM 566 N N . GLU A 1 82 ? 12.791 3.395 -9.362 1.00 92.38 82 GLU A N 1
ATOM 567 C CA . GLU A 1 82 ? 12.849 4.631 -8.567 1.00 92.38 82 GLU A CA 1
ATOM 568 C C . GLU A 1 82 ? 11.462 5.177 -8.199 1.00 92.38 82 GLU A C 1
ATOM 570 O O . GLU A 1 82 ? 11.267 5.648 -7.078 1.00 92.38 82 GLU A O 1
ATOM 575 N N . GLU A 1 83 ? 10.484 5.078 -9.103 1.00 95.44 83 GLU A N 1
ATOM 576 C CA . GLU A 1 83 ? 9.091 5.463 -8.842 1.00 95.44 83 GLU A CA 1
ATOM 577 C C . GLU A 1 83 ? 8.407 4.555 -7.806 1.00 95.44 83 GLU A C 1
ATOM 579 O O . GLU A 1 83 ? 7.541 5.026 -7.066 1.00 95.44 83 GLU A O 1
ATOM 584 N N . LEU A 1 84 ? 8.793 3.276 -7.712 1.00 96.81 84 LEU A N 1
ATOM 585 C CA . LEU A 1 84 ? 8.217 2.309 -6.767 1.00 96.81 84 LEU A CA 1
ATOM 586 C C . LEU A 1 84 ? 8.784 2.429 -5.341 1.00 96.81 84 LEU A C 1
ATOM 588 O O . LEU A 1 84 ? 8.073 2.119 -4.381 1.00 96.81 84 LEU A O 1
ATOM 592 N N . VAL A 1 85 ? 10.024 2.911 -5.176 1.00 95.75 85 VAL A N 1
ATOM 593 C CA . VAL A 1 85 ? 10.688 3.088 -3.865 1.00 95.75 85 VAL A CA 1
ATOM 594 C C . VAL A 1 85 ? 9.815 3.800 -2.817 1.00 95.75 85 VAL A C 1
ATOM 596 O O . VAL A 1 85 ? 9.651 3.247 -1.724 1.00 95.75 85 VAL A O 1
ATOM 599 N N . PRO A 1 86 ? 9.214 4.981 -3.084 1.00 95.94 86 PRO A N 1
ATOM 600 C CA . PRO A 1 86 ? 8.393 5.660 -2.080 1.00 95.94 86 PRO A CA 1
ATOM 601 C C . PRO A 1 86 ? 7.165 4.843 -1.656 1.00 95.94 86 PRO A C 1
ATOM 603 O O . PRO A 1 86 ? 6.728 4.947 -0.509 1.00 95.94 86 PRO A O 1
ATOM 606 N N . PHE A 1 87 ? 6.623 3.989 -2.530 1.00 97.31 87 PHE A N 1
ATOM 607 C CA . PHE A 1 87 ? 5.485 3.136 -2.187 1.00 97.31 87 PHE A CA 1
ATOM 608 C C . PHE A 1 87 ? 5.895 2.010 -1.238 1.00 97.31 87 PHE A C 1
ATOM 610 O O . PHE A 1 87 ? 5.175 1.765 -0.268 1.00 97.31 87 PHE A O 1
ATOM 617 N N . ALA A 1 88 ? 7.060 1.390 -1.456 1.00 97.12 88 ALA A N 1
ATOM 618 C CA . ALA A 1 88 ? 7.602 0.366 -0.559 1.00 97.12 88 ALA A CA 1
ATOM 619 C C . ALA A 1 88 ? 7.873 0.937 0.844 1.00 97.12 88 ALA A C 1
ATOM 621 O O . ALA A 1 88 ? 7.397 0.394 1.842 1.00 97.12 88 ALA A O 1
ATOM 622 N N . GLN A 1 89 ? 8.537 2.096 0.913 1.00 96.06 89 GLN A N 1
ATOM 623 C CA . GLN A 1 89 ? 8.806 2.790 2.178 1.00 96.06 89 GLN A CA 1
ATOM 624 C C . GLN A 1 89 ? 7.512 3.181 2.899 1.00 96.06 89 GLN A C 1
ATOM 626 O O . GLN A 1 89 ? 7.378 2.960 4.103 1.00 96.06 89 GLN A O 1
ATOM 631 N N . SER A 1 90 ? 6.534 3.720 2.162 1.00 96.62 90 SER A N 1
ATOM 632 C CA . SER A 1 90 ? 5.241 4.081 2.745 1.00 96.62 90 SER A CA 1
ATOM 633 C C . SER A 1 90 ? 4.494 2.866 3.298 1.00 96.62 90 SER A C 1
ATOM 635 O O . SER A 1 90 ? 3.861 2.970 4.340 1.00 96.62 90 SER A O 1
ATOM 637 N N . ALA A 1 91 ? 4.613 1.700 2.656 1.00 98.06 91 ALA A N 1
ATOM 638 C CA . ALA A 1 91 ? 3.973 0.476 3.117 1.00 98.06 91 ALA A CA 1
ATOM 639 C C . ALA A 1 91 ? 4.561 -0.028 4.440 1.00 98.06 91 ALA A C 1
ATOM 641 O O . ALA A 1 91 ? 3.801 -0.436 5.316 1.00 98.06 91 ALA A O 1
ATOM 642 N N . LEU A 1 92 ? 5.879 0.068 4.634 1.00 98.00 92 LEU A N 1
ATOM 643 C CA . LEU A 1 92 ? 6.494 -0.228 5.932 1.00 98.00 92 LEU A CA 1
ATOM 644 C C . LEU A 1 92 ? 6.045 0.765 7.009 1.00 98.00 92 LEU A C 1
ATOM 646 O O . LEU A 1 92 ? 5.615 0.342 8.080 1.00 98.00 92 LEU A O 1
ATOM 650 N N . ALA A 1 93 ? 6.049 2.064 6.700 1.00 96.12 93 ALA A N 1
ATOM 651 C CA . ALA A 1 93 ? 5.580 3.088 7.633 1.00 96.12 93 ALA A CA 1
ATOM 652 C C . ALA A 1 93 ? 4.103 2.888 8.029 1.00 96.12 93 ALA A C 1
ATOM 654 O O . ALA A 1 93 ? 3.753 3.000 9.201 1.00 96.12 93 ALA A O 1
ATOM 655 N N . ASP A 1 94 ? 3.235 2.529 7.079 1.00 96.88 94 ASP A N 1
ATOM 656 C CA . ASP A 1 94 ? 1.829 2.223 7.361 1.00 96.88 94 ASP A CA 1
ATOM 657 C C . ASP A 1 94 ? 1.668 0.989 8.255 1.00 96.88 94 ASP A C 1
ATOM 659 O O . ASP A 1 94 ? 0.760 0.954 9.086 1.00 96.88 94 ASP A O 1
ATOM 663 N N . ALA A 1 95 ? 2.527 -0.022 8.092 1.00 98.25 95 ALA A N 1
ATOM 664 C CA . ALA A 1 95 ? 2.503 -1.208 8.938 1.00 98.25 95 ALA A CA 1
ATOM 665 C C . ALA A 1 95 ? 2.903 -0.892 10.386 1.00 98.25 95 ALA A C 1
ATOM 667 O O . ALA A 1 95 ? 2.277 -1.397 11.321 1.00 98.25 95 ALA A O 1
ATOM 668 N N . ASP A 1 96 ? 3.916 -0.047 10.569 1.00 96.75 96 ASP A N 1
ATOM 669 C CA . ASP A 1 96 ? 4.369 0.395 11.889 1.00 96.75 96 ASP A CA 1
ATOM 670 C C . ASP A 1 96 ? 3.326 1.294 12.565 1.00 96.75 96 ASP A C 1
ATOM 672 O O . ASP A 1 96 ? 3.006 1.107 13.743 1.00 96.75 96 ASP A O 1
ATOM 676 N N . ASP A 1 97 ? 2.713 2.203 11.807 1.00 96.25 97 ASP A N 1
ATOM 677 C CA . ASP A 1 97 ? 1.629 3.050 12.300 1.00 96.25 97 ASP A CA 1
ATOM 678 C C . ASP A 1 97 ? 0.408 2.217 12.713 1.00 96.25 97 ASP A C 1
ATOM 680 O O . ASP A 1 97 ? -0.106 2.404 13.821 1.00 96.25 97 ASP A O 1
ATOM 684 N N . ALA A 1 98 ? -0.014 1.250 11.888 1.00 97.12 98 ALA A N 1
ATOM 685 C CA . ALA A 1 98 ? -1.096 0.324 12.227 1.00 97.12 98 ALA A CA 1
ATOM 686 C C . ALA A 1 98 ? -0.793 -0.461 13.512 1.00 97.12 98 ALA A C 1
ATOM 688 O O . ALA A 1 98 ? -1.664 -0.601 14.372 1.00 97.12 98 ALA A O 1
ATOM 689 N N . GLN A 1 99 ? 0.453 -0.912 13.682 1.00 97.38 99 GLN A N 1
ATOM 690 C CA . GLN A 1 99 ? 0.886 -1.603 14.894 1.00 97.38 99 GLN A CA 1
ATOM 691 C C . GLN A 1 99 ? 0.832 -0.686 16.125 1.00 97.38 99 GLN A C 1
ATOM 693 O O . GLN A 1 99 ? 0.393 -1.116 17.193 1.00 97.38 99 GLN A O 1
ATOM 698 N N . SER A 1 100 ? 1.249 0.576 15.987 1.00 95.81 100 SER A N 1
ATOM 699 C CA . SER A 1 100 ? 1.224 1.555 17.084 1.00 95.81 100 SER A CA 1
ATOM 700 C C . SER A 1 100 ? -0.205 1.893 17.532 1.00 95.81 100 SER A C 1
ATOM 702 O O . SER A 1 100 ? -0.474 2.027 18.728 1.00 95.81 100 SER A O 1
ATOM 704 N N . LEU A 1 101 ? -1.146 1.949 16.584 1.00 95.88 101 LEU A N 1
ATOM 705 C CA . LEU A 1 101 ? -2.555 2.267 16.819 1.00 95.88 101 LEU A CA 1
ATOM 706 C C . LEU A 1 101 ? -3.284 1.221 17.671 1.00 95.88 101 LEU A C 1
ATOM 708 O O . LEU A 1 101 ? -4.272 1.563 18.324 1.00 95.88 101 LEU A O 1
ATOM 712 N N . ILE A 1 102 ? -2.792 -0.022 17.724 1.00 96.56 102 ILE A N 1
ATOM 713 C CA . ILE A 1 102 ? -3.370 -1.094 18.555 1.00 96.56 102 ILE A CA 1
ATOM 714 C C . ILE A 1 102 ? -3.376 -0.698 20.037 1.00 96.56 102 ILE A C 1
ATOM 716 O O . ILE A 1 102 ? -4.331 -1.002 20.751 1.00 96.56 102 ILE A O 1
ATOM 720 N N . ALA A 1 103 ? -2.346 0.019 20.502 1.00 93.50 103 ALA A N 1
ATOM 721 C CA . ALA A 1 103 ? -2.224 0.414 21.905 1.00 93.50 103 ALA A CA 1
ATOM 722 C C . ALA A 1 103 ? -3.342 1.366 22.363 1.00 93.50 103 ALA A C 1
ATOM 724 O O . ALA A 1 103 ? -3.711 1.363 23.537 1.00 93.50 103 ALA A O 1
ATOM 725 N N . THR A 1 104 ? -3.883 2.172 21.447 1.00 94.38 104 THR A N 1
ATOM 726 C CA . THR A 1 104 ? -4.932 3.163 21.728 1.00 94.38 104 THR A CA 1
ATOM 727 C C . THR A 1 104 ? -6.311 2.748 21.214 1.00 94.38 104 THR A C 1
ATOM 729 O O . THR A 1 104 ? -7.298 3.362 21.607 1.00 94.38 104 THR A O 1
ATOM 732 N N . ASN A 1 105 ? -6.401 1.690 20.396 1.00 96.25 105 ASN A N 1
ATOM 733 C CA . ASN A 1 105 ? -7.642 1.189 19.788 1.00 96.25 105 ASN A CA 1
ATOM 734 C C . ASN A 1 105 ? -7.773 -0.340 19.950 1.00 96.25 105 ASN A C 1
ATOM 736 O O . ASN A 1 105 ? -7.753 -1.082 18.959 1.00 96.25 105 ASN A O 1
ATOM 740 N N . PRO A 1 106 ? -7.876 -0.851 21.193 1.00 96.25 106 PRO A N 1
ATOM 741 C CA . PRO A 1 106 ? -7.867 -2.290 21.456 1.00 96.25 106 PRO A CA 1
ATOM 742 C C . PRO A 1 106 ? -9.069 -3.028 20.844 1.00 96.25 106 PRO A C 1
ATOM 744 O O . PRO A 1 106 ? -8.949 -4.196 20.469 1.00 96.25 106 PRO A O 1
ATOM 747 N N . ASP A 1 107 ? -10.203 -2.350 20.677 1.00 96.56 107 ASP A N 1
ATOM 748 C CA . ASP A 1 107 ? -11.401 -2.836 19.981 1.00 96.56 107 ASP A CA 1
ATOM 749 C C . ASP A 1 107 ? -11.159 -3.112 18.486 1.00 96.56 107 ASP A C 1
ATOM 751 O O . ASP A 1 107 ? -11.855 -3.932 17.885 1.00 96.56 107 ASP A O 1
ATOM 755 N N . ARG A 1 108 ? -10.125 -2.496 17.899 1.00 96.94 108 ARG A N 1
ATOM 756 C CA . ARG A 1 108 ? -9.743 -2.640 16.485 1.00 96.94 108 ARG A CA 1
ATOM 757 C C . ARG A 1 108 ? -8.485 -3.482 16.273 1.00 96.94 108 ARG A C 1
ATOM 759 O O . ARG A 1 108 ? -8.009 -3.577 15.144 1.00 96.94 108 ARG A O 1
ATOM 766 N N . THR A 1 109 ? -7.972 -4.143 17.316 1.00 97.75 109 THR A N 1
ATOM 767 C CA . THR A 1 109 ? -6.714 -4.919 17.271 1.00 97.75 109 THR A CA 1
ATOM 768 C C . THR A 1 109 ? -6.650 -5.888 16.090 1.00 97.75 109 THR A C 1
ATOM 770 O O . THR A 1 109 ? -5.652 -5.920 15.371 1.00 97.75 109 THR A O 1
ATOM 773 N N . ALA A 1 110 ? -7.717 -6.664 15.867 1.00 98.06 110 ALA A N 1
ATOM 774 C CA . ALA A 1 110 ? -7.756 -7.649 14.788 1.00 98.06 110 ALA A CA 1
ATOM 775 C C . ALA A 1 110 ? -7.650 -6.990 13.402 1.00 98.06 110 ALA A C 1
ATOM 777 O O . ALA A 1 110 ? -6.850 -7.428 12.582 1.00 98.06 110 ALA A O 1
ATOM 778 N N . ALA A 1 111 ? -8.403 -5.911 13.164 1.00 98.06 111 ALA A N 1
ATOM 779 C CA . ALA A 1 111 ? -8.359 -5.170 11.905 1.00 98.06 111 ALA A CA 1
ATOM 780 C C . ALA A 1 111 ? -6.984 -4.522 11.684 1.00 98.06 111 ALA A C 1
ATOM 782 O O . ALA A 1 111 ? -6.377 -4.706 10.636 1.00 98.06 111 ALA A O 1
ATOM 783 N N . LEU A 1 112 ? -6.444 -3.832 12.691 1.00 98.38 112 LEU A N 1
ATOM 784 C CA . LEU A 1 112 ? -5.139 -3.170 12.596 1.00 98.38 112 LEU A CA 1
ATOM 785 C C . LEU A 1 112 ? -3.984 -4.158 12.385 1.00 98.38 112 LEU A C 1
ATOM 787 O O . LEU A 1 112 ? -3.046 -3.845 11.657 1.00 98.38 112 LEU A O 1
ATOM 791 N N . THR A 1 113 ? -4.071 -5.362 12.958 1.00 98.50 113 THR A N 1
ATOM 792 C CA . THR A 1 113 ? -3.087 -6.429 12.715 1.00 98.50 113 THR A CA 1
ATOM 793 C C . THR A 1 113 ? -3.141 -6.910 11.265 1.00 98.50 113 THR A C 1
ATOM 795 O O . THR A 1 113 ? -2.096 -7.023 10.630 1.00 98.50 113 THR A O 1
ATOM 798 N N . VAL A 1 114 ? -4.343 -7.120 10.710 1.00 98.56 114 VAL A N 1
ATOM 799 C CA . VAL A 1 114 ? -4.511 -7.482 9.290 1.00 98.56 114 VAL A CA 1
ATOM 800 C C . VAL A 1 114 ? -3.918 -6.405 8.382 1.00 98.56 114 VAL A C 1
ATOM 802 O O . VAL A 1 114 ? -3.128 -6.737 7.501 1.00 98.56 114 VAL A O 1
ATOM 805 N N . ILE A 1 115 ? -4.212 -5.124 8.638 1.00 98.50 115 ILE A N 1
ATOM 806 C CA . ILE A 1 115 ? -3.623 -4.012 7.875 1.00 98.50 115 ILE A CA 1
ATOM 807 C C . ILE A 1 115 ? -2.098 -4.049 7.973 1.00 98.50 115 ILE A C 1
ATOM 809 O O . ILE A 1 115 ? -1.423 -3.981 6.948 1.00 98.50 115 ILE A O 1
ATOM 813 N N . ALA A 1 116 ? -1.540 -4.176 9.180 1.00 98.56 116 ALA A N 1
ATOM 814 C CA . ALA A 1 116 ? -0.094 -4.191 9.368 1.00 98.56 116 ALA A CA 1
ATOM 815 C C . ALA A 1 116 ? 0.576 -5.327 8.574 1.00 98.56 116 ALA A C 1
ATOM 817 O O . ALA A 1 116 ? 1.583 -5.106 7.897 1.00 98.56 116 ALA A O 1
ATOM 818 N N . ASP A 1 117 ? -0.005 -6.524 8.597 1.00 98.69 117 ASP A N 1
ATOM 819 C CA . ASP A 1 117 ? 0.524 -7.683 7.877 1.00 98.69 117 ASP A CA 1
ATOM 820 C C . ASP A 1 117 ? 0.396 -7.537 6.355 1.00 98.69 117 ASP A C 1
ATOM 822 O O . ASP A 1 117 ? 1.373 -7.756 5.631 1.00 98.69 117 ASP A O 1
ATOM 826 N N . GLU A 1 118 ? -0.759 -7.090 5.854 1.00 98.44 118 GLU A N 1
ATOM 827 C CA . GLU A 1 118 ? -0.962 -6.811 4.427 1.00 98.44 118 GLU A CA 1
ATOM 828 C C . GLU A 1 118 ? 0.013 -5.740 3.922 1.00 98.44 118 GLU A C 1
ATOM 830 O O . GLU A 1 118 ? 0.592 -5.878 2.842 1.00 98.44 118 GLU A O 1
ATOM 835 N N . ARG A 1 119 ? 0.256 -4.680 4.701 1.00 98.44 119 ARG A N 1
ATOM 836 C CA . ARG A 1 119 ? 1.202 -3.619 4.325 1.00 98.44 119 ARG A CA 1
ATOM 837 C C . ARG A 1 119 ? 2.653 -4.103 4.308 1.00 98.44 119 ARG A C 1
ATOM 839 O O . ARG A 1 119 ? 3.373 -3.753 3.373 1.00 98.44 119 ARG A O 1
ATOM 846 N N . ARG A 1 120 ? 3.062 -4.996 5.217 1.00 98.69 120 ARG A N 1
ATOM 847 C CA . ARG A 1 120 ? 4.380 -5.668 5.136 1.00 98.69 120 ARG A CA 1
ATOM 848 C C . ARG A 1 120 ? 4.506 -6.556 3.899 1.00 98.69 120 ARG A C 1
ATOM 850 O O . ARG A 1 120 ? 5.565 -6.579 3.274 1.00 98.69 120 ARG A O 1
ATOM 857 N N . ILE A 1 121 ? 3.441 -7.268 3.524 1.00 98.75 121 ILE A N 1
ATOM 858 C CA . ILE A 1 121 ? 3.419 -8.074 2.293 1.00 98.75 121 ILE A CA 1
ATOM 859 C C . ILE A 1 121 ? 3.567 -7.170 1.065 1.00 98.75 121 ILE A C 1
ATOM 861 O O . ILE A 1 121 ? 4.401 -7.448 0.205 1.00 98.75 121 ILE A O 1
ATOM 865 N N . HIS A 1 122 ? 2.819 -6.066 0.995 1.00 98.56 122 HIS A N 1
ATOM 866 C CA . HIS A 1 122 ? 2.932 -5.109 -0.107 1.00 98.56 122 HIS A CA 1
ATOM 867 C C . HIS A 1 122 ? 4.333 -4.496 -0.211 1.00 98.56 122 HIS A C 1
ATOM 869 O O . HIS A 1 122 ? 4.857 -4.402 -1.319 1.00 98.56 122 HIS A O 1
ATOM 875 N N . ALA A 1 123 ? 4.952 -4.127 0.917 1.00 98.38 123 ALA A N 1
ATOM 876 C CA . ALA A 1 123 ? 6.327 -3.629 0.941 1.00 98.38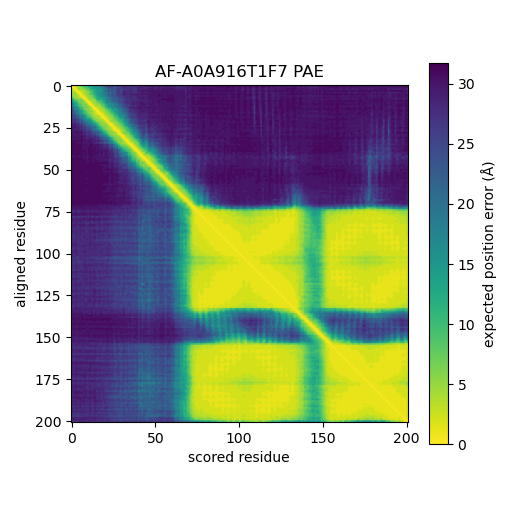 123 ALA A CA 1
ATOM 877 C C . ALA A 1 123 ? 7.299 -4.645 0.331 1.00 98.38 123 ALA A C 1
ATOM 879 O O . ALA A 1 123 ? 8.037 -4.303 -0.588 1.00 98.38 123 ALA A O 1
ATOM 880 N N . ARG A 1 124 ? 7.222 -5.911 0.763 1.00 98.38 124 ARG A N 1
ATOM 881 C CA . ARG A 1 124 ? 8.069 -6.985 0.230 1.00 98.38 124 ARG A CA 1
ATOM 882 C C . ARG A 1 124 ? 7.875 -7.189 -1.272 1.00 98.38 124 ARG A C 1
ATOM 884 O O . ARG A 1 124 ? 8.855 -7.298 -1.994 1.00 98.38 124 ARG A O 1
ATOM 891 N N . LEU A 1 125 ? 6.630 -7.233 -1.752 1.00 98.44 125 LEU A N 1
ATOM 892 C CA . LEU A 1 125 ? 6.354 -7.420 -3.182 1.00 98.44 125 LEU A CA 1
ATOM 893 C C . LEU A 1 125 ? 6.889 -6.258 -4.030 1.00 98.44 125 LEU A C 1
ATOM 895 O O . LEU A 1 125 ? 7.369 -6.477 -5.141 1.00 98.44 125 LEU A O 1
ATOM 899 N N . LEU A 1 126 ? 6.811 -5.029 -3.514 1.00 97.81 126 LEU A N 1
ATOM 900 C CA . LEU A 1 126 ? 7.392 -3.859 -4.170 1.00 97.81 126 LEU A CA 1
ATOM 901 C C . LEU A 1 126 ? 8.922 -3.925 -4.161 1.00 97.81 126 LEU A C 1
ATOM 903 O O . LEU A 1 126 ? 9.535 -3.681 -5.190 1.00 97.81 126 LEU A O 1
ATOM 907 N N . GLU A 1 127 ? 9.534 -4.297 -3.040 1.00 96.19 127 GLU A N 1
ATOM 908 C CA . GLU A 1 127 ? 10.982 -4.498 -2.910 1.00 96.19 127 GLU A CA 1
ATOM 909 C C . GLU A 1 127 ? 11.518 -5.573 -3.866 1.00 96.19 127 GLU A C 1
ATOM 911 O O . GLU A 1 127 ? 12.506 -5.343 -4.561 1.00 96.19 127 GLU A O 1
ATOM 916 N N . GLU A 1 128 ? 10.839 -6.719 -3.959 1.00 96.38 128 GLU A N 1
ATOM 917 C CA . GLU A 1 128 ? 11.164 -7.789 -4.909 1.00 96.38 128 GLU A CA 1
ATOM 918 C C . GLU A 1 128 ? 11.093 -7.292 -6.360 1.00 96.38 128 GLU A C 1
ATOM 920 O O . GLU A 1 128 ? 11.966 -7.608 -7.172 1.00 96.38 128 GLU A O 1
ATOM 925 N N . GLU A 1 129 ? 10.090 -6.474 -6.689 1.00 97.38 129 GLU A N 1
ATOM 926 C CA . GLU A 1 129 ? 9.947 -5.907 -8.030 1.00 97.38 129 GLU A CA 1
ATOM 927 C C . GLU A 1 129 ? 10.995 -4.826 -8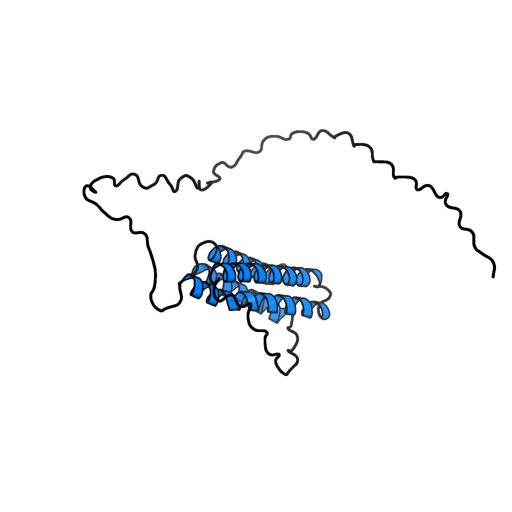.332 1.00 97.38 129 GLU A C 1
ATOM 929 O O . GLU A 1 129 ? 11.544 -4.798 -9.435 1.00 97.38 129 GLU A O 1
ATOM 934 N N . ILE A 1 130 ? 11.333 -3.978 -7.357 1.00 95.31 130 ILE A N 1
ATOM 935 C CA . ILE A 1 130 ? 12.420 -2.994 -7.474 1.00 95.31 130 ILE A CA 1
ATOM 936 C C . ILE A 1 130 ? 13.747 -3.724 -7.716 1.00 95.31 130 ILE A C 1
ATOM 938 O O . ILE A 1 130 ? 14.464 -3.379 -8.654 1.00 95.31 130 ILE A O 1
ATOM 942 N N . ALA A 1 131 ? 14.048 -4.770 -6.940 1.00 94.06 131 ALA A N 1
ATOM 943 C CA . ALA A 1 131 ? 15.261 -5.571 -7.108 1.00 94.06 131 ALA A CA 1
ATOM 944 C C . ALA A 1 131 ? 15.327 -6.251 -8.485 1.00 94.06 131 ALA A C 1
ATOM 946 O O . ALA A 1 131 ? 16.400 -6.354 -9.082 1.00 94.06 131 ALA A O 1
ATOM 947 N N . ARG A 1 132 ? 14.180 -6.686 -9.022 1.00 94.69 132 ARG A N 1
ATOM 948 C CA . ARG A 1 132 ? 14.085 -7.264 -10.370 1.00 94.69 132 ARG A CA 1
ATOM 949 C C . ARG A 1 132 ? 14.346 -6.229 -11.470 1.00 94.69 132 ARG A C 1
ATOM 951 O O . ARG A 1 132 ? 14.960 -6.569 -12.480 1.00 94.69 132 ARG A O 1
ATOM 958 N N . LEU A 1 133 ? 13.838 -5.007 -11.310 1.00 93.06 133 LEU A N 1
ATOM 959 C CA . LEU A 1 133 ? 13.954 -3.916 -12.288 1.00 93.06 133 LEU A CA 1
ATOM 960 C C . LEU A 1 133 ? 15.309 -3.199 -12.237 1.00 93.06 133 LEU A C 1
ATOM 962 O O . L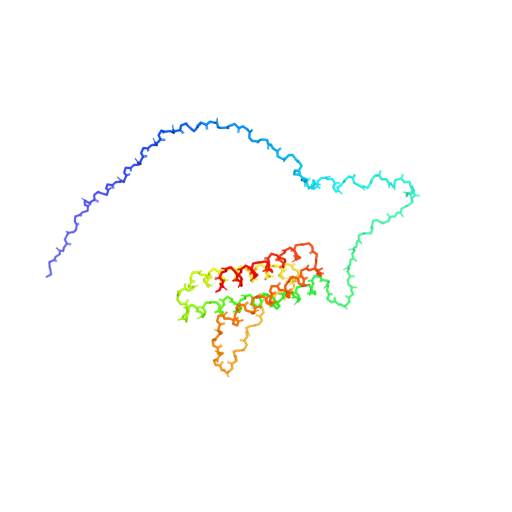EU A 1 133 ? 15.723 -2.596 -13.228 1.00 93.06 133 LEU A O 1
ATOM 966 N N . HIS A 1 134 ? 15.987 -3.239 -11.091 1.00 87.75 134 HIS A N 1
ATOM 967 C CA . HIS A 1 134 ? 17.220 -2.496 -10.854 1.00 87.75 134 HIS A CA 1
ATOM 968 C C . HIS A 1 134 ? 18.250 -3.324 -10.064 1.00 87.75 134 HIS A C 1
ATOM 970 O O . HIS A 1 134 ? 18.590 -2.989 -8.932 1.00 87.75 134 HIS A O 1
ATOM 976 N N . PRO A 1 135 ? 18.762 -4.421 -10.652 1.00 80.00 135 PRO A N 1
ATOM 977 C CA . PRO A 1 135 ? 19.612 -5.378 -9.941 1.00 80.00 135 PRO A CA 1
ATOM 978 C C . PRO A 1 135 ? 20.977 -4.808 -9.525 1.00 80.00 135 PRO A C 1
ATOM 980 O O . PRO A 1 135 ? 21.537 -5.261 -8.529 1.00 80.00 135 PRO A O 1
ATOM 983 N N . ASP A 1 136 ? 21.504 -3.826 -10.264 1.00 72.44 136 ASP A N 1
ATOM 984 C CA . ASP A 1 136 ? 22.875 -3.327 -10.087 1.00 72.44 136 ASP A CA 1
ATOM 985 C C . ASP A 1 136 ? 23.024 -2.308 -8.941 1.00 72.44 136 ASP A C 1
ATOM 987 O O . ASP A 1 136 ? 24.089 -2.250 -8.330 1.00 72.44 136 ASP A O 1
ATOM 991 N N . ASP A 1 137 ? 21.966 -1.558 -8.595 1.00 64.06 137 ASP A N 1
ATOM 992 C CA . ASP A 1 137 ? 21.976 -0.631 -7.451 1.00 64.06 137 ASP A CA 1
ATOM 993 C C . ASP A 1 137 ? 20.834 -0.887 -6.453 1.00 64.06 137 ASP A C 1
ATOM 995 O O . ASP A 1 137 ? 20.430 0.032 -5.731 1.00 64.06 137 ASP A O 1
ATOM 999 N N . TYR A 1 138 ? 20.330 -2.126 -6.352 1.00 62.81 138 TYR A N 1
ATOM 1000 C CA . TYR A 1 138 ? 19.442 -2.511 -5.251 1.00 62.81 138 TYR A CA 1
ATOM 1001 C C . TYR A 1 138 ? 20.218 -2.544 -3.923 1.00 62.81 138 TYR A C 1
ATOM 1003 O O . TYR A 1 138 ? 20.505 -3.589 -3.339 1.00 62.81 138 TYR A O 1
ATOM 1011 N N . SER A 1 139 ? 20.580 -1.366 -3.423 1.00 56.56 139 SER A N 1
ATOM 1012 C CA . SER A 1 139 ? 20.787 -1.154 -2.003 1.00 56.56 139 SER A CA 1
ATOM 1013 C C . SER A 1 139 ? 19.396 -1.037 -1.406 1.00 56.56 139 SER A C 1
ATOM 1015 O O . SER A 1 139 ? 18.702 -0.052 -1.660 1.00 56.56 139 SER A O 1
ATOM 1017 N N . ALA A 1 140 ? 18.996 -2.016 -0.588 1.00 54.09 140 ALA A N 1
ATOM 1018 C CA . ALA A 1 140 ? 17.919 -1.805 0.372 1.00 54.09 140 ALA A CA 1
ATOM 1019 C C . ALA A 1 140 ? 18.146 -0.422 1.010 1.00 54.09 140 ALA A C 1
ATOM 1021 O O . ALA A 1 140 ? 19.265 -0.112 1.434 1.00 54.09 140 ALA A O 1
ATOM 1022 N N . SER A 1 141 ? 17.137 0.444 0.901 1.00 54.75 141 SER A N 1
ATOM 1023 C CA . SER A 1 141 ? 17.230 1.881 1.170 1.00 54.75 141 SER A CA 1
ATOM 1024 C C . SER A 1 141 ? 18.021 2.186 2.453 1.00 54.75 141 SER A C 1
ATOM 1026 O O . SER A 1 141 ? 17.889 1.449 3.433 1.00 54.75 141 SER A O 1
ATOM 1028 N N . PRO A 1 142 ? 18.809 3.281 2.493 1.00 44.72 142 PRO A N 1
ATOM 1029 C CA . PRO A 1 142 ? 19.516 3.695 3.699 1.00 44.72 142 PRO A CA 1
ATOM 1030 C C . PRO A 1 142 ? 18.554 3.814 4.885 1.00 44.72 142 PRO A C 1
ATOM 1032 O O . PRO A 1 142 ? 17.444 4.335 4.751 1.00 44.72 142 PRO A O 1
ATOM 1035 N N . SER A 1 143 ? 19.011 3.333 6.044 1.00 43.59 143 SER A N 1
ATOM 1036 C CA . SER A 1 143 ? 18.330 3.494 7.328 1.00 43.59 143 SER A CA 1
ATOM 1037 C C . SER A 1 143 ? 17.941 4.965 7.523 1.00 43.59 143 SER A C 1
ATOM 1039 O O . SER A 1 143 ? 18.811 5.831 7.386 1.00 43.59 143 SER A O 1
ATOM 1041 N N . PRO A 1 144 ? 16.680 5.281 7.862 1.00 47.94 144 PRO A N 1
ATOM 1042 C CA . PRO A 1 144 ? 16.299 6.653 8.146 1.00 47.94 144 PRO A CA 1
ATOM 1043 C C . PRO A 1 144 ? 17.094 7.158 9.356 1.00 47.94 144 PRO A C 1
ATOM 1045 O O . PRO A 1 144 ? 17.151 6.501 10.397 1.00 47.94 144 PRO A O 1
ATOM 1048 N N . SER A 1 145 ? 17.715 8.332 9.227 1.00 51.22 145 SER A N 1
ATOM 1049 C CA . SER A 1 145 ? 18.176 9.090 10.390 1.00 51.22 145 SER A CA 1
ATOM 1050 C C . SER A 1 145 ? 16.950 9.442 11.224 1.00 51.22 145 SER A C 1
ATOM 1052 O O . SER A 1 145 ? 16.044 10.117 10.734 1.00 51.22 145 SER A O 1
ATOM 1054 N N . ALA A 1 146 ? 16.904 8.953 12.464 1.00 49.88 146 ALA A N 1
ATOM 1055 C CA . ALA A 1 146 ? 15.777 9.176 13.356 1.00 49.88 146 ALA A CA 1
ATOM 1056 C C . ALA A 1 146 ? 15.545 10.688 13.556 1.00 49.88 146 ALA A C 1
ATOM 1058 O O . ALA A 1 146 ? 16.489 11.403 13.907 1.00 49.88 146 ALA A O 1
ATOM 1059 N N . PRO A 1 147 ? 14.321 11.202 13.346 1.00 54.00 147 PRO A N 1
ATOM 1060 C CA . PRO A 1 147 ? 14.002 12.574 13.706 1.00 54.00 147 PRO A CA 1
ATOM 1061 C C . PRO A 1 147 ? 14.139 12.759 15.224 1.00 54.00 147 PRO A C 1
ATOM 1063 O O . PRO A 1 147 ? 13.678 11.938 16.017 1.00 54.00 147 PRO A O 1
ATOM 1066 N N . THR A 1 148 ? 14.773 13.855 15.641 1.00 49.94 148 THR A N 1
ATOM 1067 C CA . THR A 1 148 ? 14.888 14.247 17.051 1.00 49.94 148 THR A CA 1
ATOM 1068 C C . THR A 1 148 ? 13.542 14.789 17.537 1.00 49.94 148 THR A C 1
ATOM 1070 O O . THR A 1 148 ? 13.299 15.992 17.533 1.00 49.94 148 THR A O 1
ATOM 1073 N N . GLY A 1 149 ? 12.640 13.886 17.910 1.00 56.34 149 GLY A N 1
ATOM 1074 C CA . GLY A 1 149 ? 11.323 14.196 18.461 1.00 56.34 149 GLY A CA 1
ATOM 1075 C C . GLY A 1 149 ? 10.401 12.992 18.326 1.00 56.34 149 GLY A C 1
ATOM 1076 O O . GLY A 1 149 ? 10.361 12.377 17.266 1.00 56.34 149 GLY A O 1
ATOM 1077 N N . SER A 1 150 ? 9.677 12.637 19.392 1.00 52.09 150 SER A N 1
ATOM 1078 C CA . SER A 1 150 ? 8.666 11.576 19.313 1.00 52.09 150 SER A CA 1
ATOM 1079 C C . SER A 1 150 ? 7.597 12.016 18.311 1.00 52.09 150 SER A C 1
ATOM 1081 O O . SER A 1 150 ? 6.955 13.041 18.564 1.00 52.09 150 SER A O 1
ATOM 1083 N N . PRO A 1 151 ? 7.386 11.296 17.194 1.00 59.38 151 PRO A N 1
ATOM 1084 C CA . PRO A 1 151 ? 6.248 11.563 16.331 1.00 59.38 151 PRO A CA 1
ATOM 1085 C C . PRO A 1 151 ? 4.981 11.475 17.183 1.00 59.38 151 PRO A C 1
ATOM 1087 O O . PRO A 1 151 ? 4.856 10.578 18.023 1.00 59.38 151 PRO A O 1
ATOM 1090 N N . ALA A 1 152 ? 4.066 12.428 17.014 1.00 67.00 152 ALA A N 1
ATOM 1091 C CA . ALA A 1 152 ? 2.738 12.282 17.587 1.00 67.00 152 ALA A CA 1
ATOM 1092 C C . ALA A 1 152 ? 2.116 11.020 16.983 1.00 67.00 152 ALA A C 1
ATOM 1094 O O . ALA A 1 152 ? 2.140 10.848 15.763 1.00 67.00 152 ALA A O 1
ATOM 1095 N N . GLN A 1 153 ? 1.612 10.131 17.838 1.00 70.25 153 GLN A N 1
ATOM 1096 C CA . GLN A 1 153 ? 0.985 8.897 17.386 1.00 70.25 153 GLN A CA 1
ATOM 1097 C C . GLN A 1 153 ? -0.196 9.257 16.465 1.00 70.25 153 GLN A C 1
ATOM 1099 O O . GLN A 1 153 ? -0.976 10.146 16.828 1.00 70.25 153 GLN A O 1
ATOM 1104 N N . PRO A 1 154 ? -0.321 8.634 15.278 1.00 81.12 154 PRO A N 1
ATOM 1105 C CA . PRO A 1 154 ? -1.426 8.931 14.377 1.00 81.12 154 PRO A CA 1
ATOM 1106 C C . PRO A 1 154 ? -2.762 8.623 15.061 1.00 81.12 154 PRO A C 1
ATOM 1108 O O . PRO A 1 154 ? -2.855 7.722 15.892 1.00 81.12 154 PRO A O 1
ATOM 1111 N N . ASP A 1 155 ? -3.798 9.376 14.702 1.00 91.31 155 ASP A N 1
ATOM 1112 C CA . ASP A 1 155 ? -5.181 9.062 15.066 1.00 91.31 155 ASP A CA 1
ATOM 1113 C C . ASP A 1 155 ? -5.828 8.177 13.983 1.00 91.31 155 ASP A C 1
ATOM 1115 O O . ASP A 1 155 ? -5.452 8.266 12.807 1.00 91.31 155 ASP A O 1
ATOM 1119 N N . ILE A 1 156 ? -6.815 7.349 14.348 1.00 95.69 156 ILE A N 1
ATOM 1120 C CA . ILE A 1 156 ? -7.467 6.400 13.426 1.00 95.69 156 ILE A CA 1
ATOM 1121 C C . ILE A 1 156 ? -8.068 7.101 12.208 1.00 95.69 156 ILE A C 1
ATOM 1123 O O . ILE A 1 156 ? -7.907 6.609 11.088 1.00 95.69 156 ILE A O 1
ATOM 1127 N N . ASP A 1 157 ? -8.710 8.259 12.381 1.00 95.44 157 ASP A N 1
ATOM 1128 C CA . ASP A 1 157 ? -9.328 8.966 11.255 1.00 95.44 157 ASP A CA 1
ATOM 1129 C C . ASP A 1 157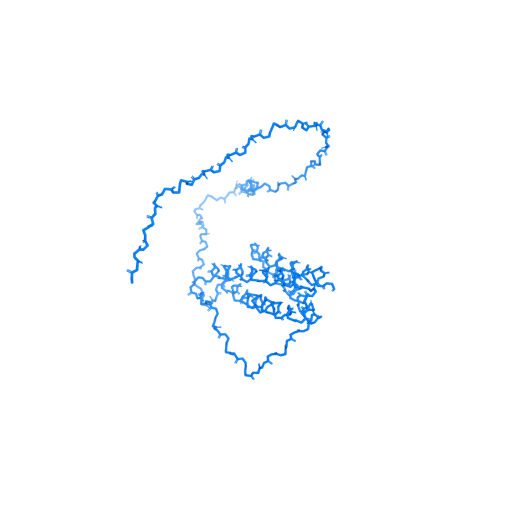 ? -8.285 9.535 10.291 1.00 95.44 157 ASP A C 1
ATOM 1131 O O . ASP A 1 157 ? -8.457 9.489 9.064 1.00 95.44 157 ASP A O 1
ATOM 1135 N N . SER A 1 158 ? -7.166 10.022 10.834 1.00 95.50 158 SER A N 1
ATOM 1136 C CA . SER A 1 158 ? -6.033 10.473 10.024 1.00 95.50 158 SER A CA 1
ATOM 1137 C C . SER A 1 158 ? -5.393 9.315 9.254 1.00 95.50 158 SER A C 1
ATOM 1139 O O . SER A 1 158 ? -5.117 9.454 8.059 1.00 95.50 158 SER A O 1
ATOM 1141 N N . PHE A 1 159 ? -5.245 8.149 9.892 1.00 97.06 159 PHE A N 1
ATOM 1142 C CA . PHE A 1 159 ? -4.700 6.944 9.274 1.00 97.06 159 PHE A CA 1
ATOM 1143 C C . PHE A 1 159 ? -5.610 6.443 8.145 1.00 97.06 159 PHE A C 1
ATOM 1145 O O . PHE A 1 159 ? -5.158 6.260 7.015 1.00 97.06 159 PHE A O 1
ATOM 1152 N N . ARG A 1 160 ? -6.920 6.355 8.392 1.00 97.50 160 ARG A N 1
ATOM 1153 C CA . ARG A 1 160 ? -7.938 5.999 7.389 1.00 97.50 160 ARG A CA 1
ATOM 1154 C C . ARG A 1 160 ? -7.931 6.937 6.177 1.00 97.50 160 ARG A C 1
ATOM 1156 O O . ARG A 1 160 ? -7.998 6.490 5.027 1.00 97.50 160 ARG A O 1
ATOM 1163 N N . THR A 1 161 ? -7.832 8.244 6.419 1.00 97.00 161 THR A N 1
ATOM 1164 C CA . THR A 1 161 ? -7.761 9.260 5.354 1.00 97.00 161 THR A CA 1
ATOM 1165 C C . THR A 1 161 ? -6.479 9.123 4.534 1.00 97.00 161 THR A C 1
ATOM 1167 O O . THR A 1 161 ? -6.509 9.234 3.302 1.00 97.00 161 THR A O 1
ATOM 1170 N N . ARG A 1 162 ? -5.355 8.834 5.198 1.00 97.12 162 ARG A N 1
ATOM 1171 C CA . ARG A 1 162 ? -4.070 8.596 4.541 1.00 97.12 162 ARG A CA 1
ATOM 1172 C C . ARG A 1 162 ? -4.111 7.353 3.654 1.00 97.12 162 ARG A C 1
ATOM 1174 O O . ARG A 1 162 ? -3.774 7.477 2.479 1.00 97.12 162 ARG A O 1
ATOM 1181 N N . LEU A 1 163 ? -4.628 6.227 4.156 1.00 98.06 163 LEU A N 1
ATOM 1182 C CA . LEU A 1 163 ? -4.812 5.001 3.366 1.00 98.06 163 LEU A CA 1
ATOM 1183 C C . LEU A 1 163 ? -5.687 5.254 2.128 1.00 98.06 163 LEU A C 1
ATOM 1185 O O . LEU A 1 163 ? -5.334 4.845 1.025 1.00 98.06 163 LEU A O 1
ATOM 1189 N N . SER A 1 164 ? -6.782 6.009 2.279 1.00 98.31 164 SER A N 1
ATOM 1190 C CA . SER A 1 164 ? -7.656 6.388 1.154 1.00 98.31 164 SER A CA 1
ATOM 1191 C C . SER A 1 164 ? -6.945 7.261 0.114 1.00 98.31 164 SER A C 1
ATOM 1193 O O . SER A 1 164 ? -7.222 7.172 -1.082 1.00 98.31 164 SER A O 1
ATOM 1195 N N . THR A 1 165 ? -6.044 8.135 0.562 1.00 98.19 165 THR A N 1
ATOM 1196 C CA . THR A 1 165 ? -5.255 9.001 -0.323 1.00 98.19 165 THR A CA 1
ATOM 1197 C C . THR A 1 165 ? -4.202 8.185 -1.062 1.00 98.19 165 THR A C 1
ATOM 1199 O O . THR A 1 165 ? -4.111 8.281 -2.282 1.00 98.19 165 THR A O 1
ATOM 1202 N N . GLN A 1 166 ? -3.472 7.319 -0.354 1.00 97.69 166 GLN A N 1
ATOM 1203 C CA . GLN A 1 166 ? -2.505 6.406 -0.960 1.00 97.69 166 GLN A CA 1
ATOM 1204 C C . GLN A 1 166 ? -3.172 5.457 -1.956 1.00 97.69 166 GLN A C 1
ATOM 1206 O O . GLN A 1 166 ? -2.621 5.259 -3.030 1.00 97.69 166 GLN A O 1
ATOM 1211 N N . ALA A 1 167 ? -4.374 4.944 -1.668 1.00 98.69 167 ALA A N 1
ATOM 1212 C CA . ALA A 1 167 ? -5.128 4.122 -2.614 1.00 98.69 167 ALA A CA 1
ATOM 1213 C C . ALA A 1 167 ? -5.295 4.828 -3.970 1.00 98.69 167 ALA A C 1
ATOM 1215 O O . ALA A 1 167 ? -5.072 4.214 -5.016 1.00 98.69 167 ALA A O 1
ATOM 1216 N N . ARG A 1 168 ? -5.625 6.128 -3.962 1.00 98.62 168 ARG A N 1
ATOM 1217 C CA . ARG A 1 168 ? -5.758 6.940 -5.183 1.00 98.62 168 ARG A CA 1
ATOM 1218 C C . ARG A 1 168 ? -4.414 7.161 -5.860 1.00 98.62 168 ARG A C 1
ATOM 1220 O O . ARG A 1 168 ? -4.288 6.838 -7.031 1.00 98.62 168 ARG A O 1
ATOM 1227 N N . THR A 1 169 ? -3.397 7.603 -5.123 1.00 98.44 169 THR A N 1
ATOM 1228 C CA . THR A 1 169 ? -2.059 7.838 -5.688 1.00 98.44 169 THR A CA 1
ATOM 1229 C C . THR A 1 169 ? -1.458 6.566 -6.296 1.00 98.44 169 THR A C 1
ATOM 1231 O O . THR A 1 169 ? -0.825 6.614 -7.347 1.00 98.44 169 THR A O 1
ATOM 1234 N N . THR A 1 170 ? -1.674 5.407 -5.670 1.00 98.50 170 THR A N 1
ATOM 1235 C CA . THR A 1 170 ? -1.243 4.110 -6.205 1.00 98.50 170 THR A CA 1
ATOM 1236 C C . THR A 1 170 ? -2.037 3.722 -7.455 1.00 98.50 170 THR A C 1
ATOM 1238 O O . THR A 1 170 ? -1.438 3.207 -8.396 1.00 98.50 170 THR A O 1
ATOM 1241 N N . ALA A 1 171 ? -3.348 3.988 -7.511 1.00 98.69 171 ALA A N 1
ATOM 1242 C CA . ALA A 1 171 ? -4.137 3.782 -8.731 1.00 98.69 171 ALA A CA 1
ATOM 1243 C C . ALA A 1 171 ? -3.676 4.698 -9.875 1.00 98.69 171 ALA A C 1
ATOM 1245 O O . ALA A 1 171 ? -3.539 4.237 -11.007 1.00 98.69 171 ALA A O 1
ATOM 1246 N N . ASP A 1 172 ? -3.394 5.965 -9.571 1.00 98.62 172 ASP A N 1
ATOM 1247 C CA . ASP A 1 172 ? -2.901 6.945 -10.539 1.00 98.62 172 ASP A CA 1
ATOM 1248 C C . ASP A 1 172 ? -1.537 6.530 -11.105 1.00 98.62 172 ASP A C 1
ATOM 1250 O O . ASP A 1 172 ? -1.295 6.682 -12.300 1.00 98.62 172 ASP A O 1
ATOM 1254 N N . LEU A 1 173 ? -0.658 5.940 -10.286 1.00 98.25 173 LEU A N 1
ATOM 1255 C CA . LEU A 1 173 ? 0.577 5.346 -10.798 1.00 98.25 173 LEU A CA 1
ATOM 1256 C C . LEU A 1 173 ? 0.291 4.075 -11.608 1.00 98.25 173 LEU A C 1
ATOM 1258 O O . LEU A 1 173 ? 0.876 3.880 -12.664 1.00 98.25 173 LEU A O 1
ATOM 1262 N N . ALA A 1 174 ? -0.623 3.209 -11.164 1.00 98.38 174 ALA A N 1
ATOM 1263 C CA . ALA A 1 174 ? -0.928 1.964 -11.870 1.00 98.38 174 ALA A CA 1
ATOM 1264 C C . ALA A 1 174 ? -1.335 2.199 -13.336 1.00 98.38 174 ALA A C 1
ATOM 1266 O O . ALA A 1 174 ? -0.940 1.420 -14.202 1.00 98.38 174 ALA A O 1
ATOM 1267 N N . VAL A 1 175 ? -2.077 3.277 -13.627 1.00 98.44 175 VAL A N 1
ATOM 1268 C CA . VAL A 1 175 ? -2.524 3.605 -14.995 1.00 98.44 175 VAL A CA 1
ATOM 1269 C C . VAL A 1 175 ? -1.414 4.134 -15.908 1.00 98.44 175 VAL A C 1
ATOM 1271 O O . VAL A 1 175 ? -1.600 4.147 -17.125 1.00 98.44 175 VAL A O 1
ATOM 1274 N N . THR A 1 176 ? -0.274 4.566 -15.361 1.00 97.50 176 THR A N 1
ATOM 1275 C CA . THR A 1 176 ? 0.891 4.990 -16.158 1.00 97.50 176 THR A CA 1
ATOM 1276 C C . THR A 1 176 ? 1.882 3.854 -16.413 1.00 97.50 176 THR A C 1
ATOM 1278 O O . THR A 1 176 ? 2.775 4.001 -17.248 1.00 97.50 176 THR A O 1
ATOM 1281 N N . GLN A 1 177 ? 1.720 2.722 -15.724 1.00 97.69 177 GLN A N 1
ATOM 1282 C CA . GLN A 1 177 ? 2.580 1.547 -15.839 1.00 97.69 177 GLN A CA 1
ATOM 1283 C C . GLN A 1 177 ? 1.952 0.474 -16.735 1.00 97.69 177 GLN A C 1
ATOM 1285 O O . GLN A 1 177 ? 0.768 0.508 -17.063 1.00 97.69 177 GLN A O 1
ATOM 1290 N N . ASN A 1 178 ? 2.748 -0.540 -17.085 1.00 95.81 178 ASN A N 1
ATOM 1291 C CA . ASN A 1 178 ? 2.319 -1.659 -17.9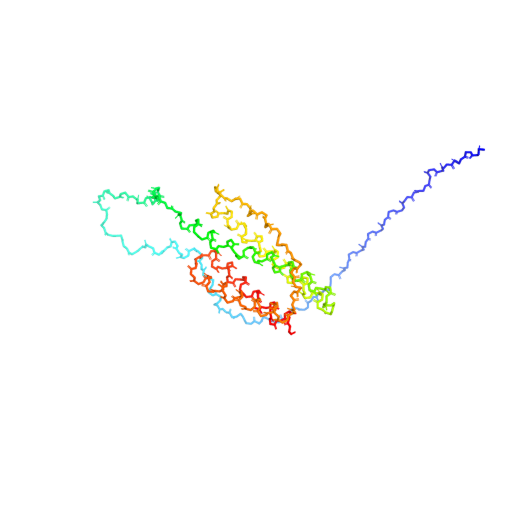24 1.00 95.81 178 ASN A CA 1
ATOM 1292 C C . ASN A 1 178 ? 2.582 -3.016 -17.252 1.00 95.81 178 ASN A C 1
ATOM 1294 O O . ASN A 1 178 ? 3.478 -3.167 -16.422 1.00 95.81 178 ASN A O 1
ATOM 1298 N N . GLY A 1 179 ? 1.831 -4.040 -17.668 1.00 96.69 179 GLY A N 1
ATOM 1299 C CA . GLY A 1 179 ? 2.102 -5.435 -17.313 1.00 96.69 179 GLY A CA 1
ATOM 1300 C C . GLY A 1 179 ? 2.011 -5.722 -15.811 1.00 96.69 179 GLY A C 1
ATOM 1301 O O . GLY A 1 179 ? 1.034 -5.357 -15.160 1.00 96.69 179 GLY A O 1
ATOM 1302 N N . TYR A 1 180 ? 3.018 -6.420 -15.278 1.00 98.00 180 TYR A N 1
ATOM 1303 C CA . TYR A 1 180 ? 3.041 -6.864 -13.881 1.00 98.00 180 TYR A CA 1
ATOM 1304 C C . TYR A 1 180 ? 2.992 -5.694 -12.888 1.00 98.00 180 TYR A C 1
ATOM 1306 O O . TYR A 1 180 ? 2.192 -5.738 -11.957 1.00 98.00 180 TYR A O 1
ATOM 1314 N N . VAL A 1 181 ? 3.758 -4.623 -13.127 1.00 98.19 181 VAL A N 1
ATOM 1315 C CA . VAL A 1 181 ? 3.813 -3.448 -12.237 1.00 98.19 181 VAL A CA 1
ATOM 1316 C C . VAL A 1 181 ? 2.446 -2.769 -12.123 1.00 98.19 181 VAL A C 1
A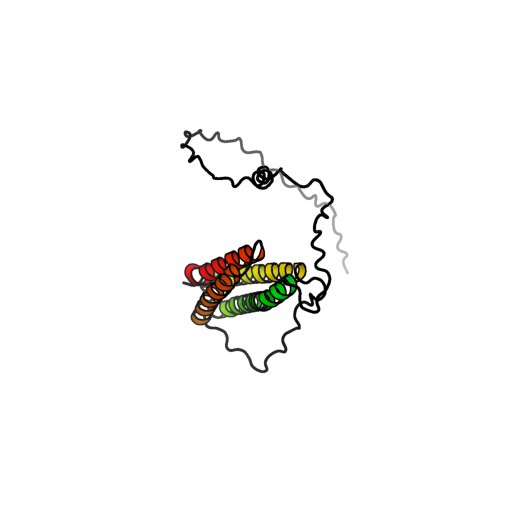TOM 1318 O O . VAL A 1 181 ? 1.992 -2.479 -11.018 1.00 98.19 181 VAL A O 1
ATOM 1321 N N . ALA A 1 182 ? 1.745 -2.581 -13.247 1.00 98.50 182 ALA A N 1
ATOM 1322 C CA . ALA A 1 182 ? 0.394 -2.015 -13.246 1.00 98.50 182 ALA A CA 1
ATOM 1323 C C . ALA A 1 182 ? -0.591 -2.878 -12.441 1.00 98.50 182 ALA A C 1
ATOM 1325 O O . ALA A 1 182 ? -1.374 -2.362 -11.644 1.00 98.50 182 ALA A O 1
ATOM 1326 N N . GLY A 1 183 ? -0.526 -4.204 -12.613 1.00 98.56 183 GLY A N 1
ATOM 1327 C CA . GLY A 1 183 ? -1.361 -5.147 -11.866 1.00 98.56 183 GLY A CA 1
ATOM 1328 C C . GLY A 1 183 ? -1.064 -5.152 -10.364 1.00 98.56 183 GLY A C 1
ATOM 1329 O O . GLY A 1 183 ? -1.996 -5.136 -9.558 1.00 98.56 183 GLY A O 1
ATOM 1330 N N . LEU A 1 184 ? 0.218 -5.126 -9.987 1.00 98.69 184 LEU A N 1
ATOM 1331 C CA . LEU A 1 184 ? 0.662 -5.066 -8.594 1.00 98.69 184 LEU A CA 1
ATOM 1332 C C . LEU A 1 184 ? 0.150 -3.792 -7.909 1.00 98.69 184 LEU A C 1
ATOM 1334 O O . LEU A 1 184 ? -0.509 -3.875 -6.873 1.00 98.69 184 LEU A O 1
ATOM 1338 N N . LEU A 1 185 ? 0.380 -2.624 -8.515 1.00 98.81 185 LEU A N 1
ATOM 1339 C CA . LEU A 1 185 ? -0.088 -1.341 -7.983 1.00 98.81 185 LEU A CA 1
ATOM 1340 C C . LEU A 1 185 ? -1.621 -1.278 -7.917 1.00 98.81 185 LEU A C 1
ATOM 1342 O O . LEU A 1 185 ? -2.175 -0.859 -6.902 1.00 98.81 185 LEU A O 1
ATOM 1346 N N . GLY A 1 186 ? -2.320 -1.764 -8.946 1.00 98.69 186 GLY A N 1
ATOM 1347 C CA . GLY A 1 186 ? -3.783 -1.848 -8.937 1.00 98.69 186 GLY A CA 1
ATOM 1348 C C . GLY A 1 186 ? -4.319 -2.697 -7.779 1.00 98.69 186 GLY A C 1
ATOM 1349 O O . GLY A 1 186 ? -5.242 -2.280 -7.082 1.00 98.69 186 GLY A O 1
ATOM 1350 N N . SER A 1 187 ? -3.700 -3.852 -7.514 1.00 98.69 187 SER A N 1
ATOM 1351 C CA . SER A 1 187 ? -4.061 -4.703 -6.372 1.00 98.69 187 SER A CA 1
ATOM 1352 C C . SER A 1 187 ? -3.814 -4.006 -5.031 1.00 98.69 187 SER A C 1
ATOM 1354 O O . SER A 1 187 ? -4.662 -4.074 -4.141 1.00 98.69 187 SER A O 1
ATOM 1356 N N . ILE A 1 188 ? -2.681 -3.312 -4.886 1.00 98.75 188 ILE A N 1
ATOM 1357 C CA . ILE A 1 188 ? -2.346 -2.563 -3.665 1.00 98.75 188 ILE A CA 1
ATOM 1358 C C . ILE A 1 188 ? -3.358 -1.435 -3.430 1.00 98.75 188 ILE A C 1
ATOM 1360 O O . ILE A 1 188 ? -3.812 -1.246 -2.304 1.00 98.75 188 ILE A O 1
ATOM 1364 N N . SER A 1 189 ? -3.748 -0.712 -4.483 1.00 98.75 189 SER A N 1
ATOM 1365 C CA . SER A 1 189 ? -4.754 0.353 -4.405 1.00 98.75 189 SER A CA 1
ATOM 1366 C C . SER A 1 189 ? -6.091 -0.157 -3.856 1.00 98.75 189 SER A C 1
ATOM 1368 O O . SER A 1 189 ? -6.637 0.428 -2.919 1.00 98.75 189 SER A O 1
ATOM 1370 N N . VAL A 1 190 ? -6.591 -1.280 -4.382 1.00 98.75 190 VAL A N 1
ATOM 1371 C CA . VAL A 1 190 ? -7.852 -1.878 -3.916 1.00 98.75 190 VAL A CA 1
ATOM 1372 C C . VAL A 1 190 ? -7.739 -2.346 -2.466 1.00 98.75 190 VAL A C 1
ATOM 1374 O O . VAL A 1 190 ? -8.647 -2.092 -1.677 1.00 98.75 190 VAL A O 1
ATOM 1377 N N . ALA A 1 191 ? -6.623 -2.974 -2.085 1.00 98.62 191 ALA A N 1
ATOM 1378 C CA . ALA A 1 191 ? -6.403 -3.401 -0.704 1.00 98.62 191 ALA A CA 1
ATOM 1379 C C . ALA A 1 191 ? -6.410 -2.212 0.275 1.00 98.62 191 ALA A C 1
ATOM 1381 O O . ALA A 1 191 ? -7.056 -2.277 1.320 1.00 98.62 191 ALA A O 1
ATOM 1382 N N . LEU A 1 192 ? -5.767 -1.098 -0.089 1.00 98.75 192 LEU A N 1
ATOM 1383 C CA . LEU A 1 192 ? -5.782 0.139 0.699 1.00 98.75 192 LEU A CA 1
ATOM 1384 C C . LEU A 1 192 ? -7.193 0.728 0.839 1.00 98.75 192 LEU A C 1
ATOM 1386 O O . LEU A 1 192 ? -7.572 1.174 1.924 1.00 98.75 192 LEU A O 1
ATOM 1390 N N . ASP A 1 193 ? -7.988 0.698 -0.231 1.00 98.38 193 ASP A N 1
ATOM 1391 C CA . ASP A 1 193 ? -9.377 1.163 -0.199 1.00 98.38 193 ASP A CA 1
ATOM 1392 C C . ASP A 1 193 ? -10.252 0.275 0.705 1.00 98.38 193 ASP A C 1
ATOM 1394 O O . ASP A 1 193 ? -11.041 0.783 1.507 1.00 98.38 193 ASP A O 1
ATOM 1398 N N . CYS A 1 194 ? -10.065 -1.050 0.649 1.00 98.38 194 CYS A N 1
ATOM 1399 C CA . CYS A 1 194 ? -10.715 -2.000 1.555 1.00 98.38 194 CYS A CA 1
ATOM 1400 C C . CYS A 1 194 ? -10.295 -1.786 3.015 1.00 98.38 194 CYS A C 1
ATOM 1402 O O . CYS A 1 194 ? -11.156 -1.773 3.898 1.00 98.38 194 CYS A O 1
ATOM 1404 N N . ALA A 1 195 ? -9.006 -1.569 3.282 1.00 97.88 195 ALA A N 1
ATOM 1405 C CA . ALA A 1 195 ? -8.516 -1.255 4.620 1.00 97.88 195 ALA A CA 1
ATOM 1406 C C . ALA A 1 195 ? -9.201 0.008 5.174 1.00 97.88 195 ALA A C 1
ATOM 1408 O O . ALA A 1 195 ? -9.728 -0.004 6.286 1.00 97.88 195 ALA A O 1
ATOM 1409 N N . ALA A 1 196 ? -9.288 1.068 4.367 1.00 97.69 196 ALA A N 1
ATOM 1410 C CA . ALA A 1 196 ? -9.866 2.340 4.789 1.00 97.69 196 ALA A CA 1
ATOM 1411 C C . ALA A 1 196 ? -11.399 2.334 4.931 1.00 97.69 196 ALA A C 1
ATOM 1413 O O . ALA A 1 196 ? -11.929 3.081 5.748 1.00 97.69 196 ALA A O 1
ATOM 1414 N N . LYS A 1 197 ? -12.127 1.553 4.123 1.00 97.19 197 LYS A N 1
ATOM 1415 C CA . LYS A 1 197 ? -13.604 1.596 4.085 1.00 97.19 197 LYS A CA 1
ATOM 1416 C C . LYS A 1 197 ? -14.291 0.428 4.781 1.00 97.19 197 LYS A C 1
ATOM 1418 O O . LYS A 1 197 ? -15.459 0.550 5.136 1.00 97.19 197 LYS A O 1
ATOM 1423 N N . VAL A 1 198 ? -13.610 -0.710 4.910 1.00 97.50 198 VAL A N 1
ATOM 1424 C CA . VAL A 1 198 ? -14.198 -1.954 5.431 1.00 97.50 198 VAL A CA 1
ATOM 1425 C C . VAL A 1 198 ? -13.554 -2.353 6.749 1.00 97.50 198 VAL A C 1
ATOM 1427 O O . VAL A 1 198 ? -14.267 -2.710 7.682 1.00 97.50 198 VAL A O 1
ATOM 1430 N N . GLN A 1 199 ? -12.222 -2.298 6.838 1.00 94.44 199 GLN A N 1
ATOM 1431 C CA . GLN A 1 199 ? -11.514 -2.703 8.057 1.00 94.44 199 GLN A CA 1
ATOM 1432 C C . GLN A 1 199 ? -11.516 -1.594 9.121 1.00 94.44 199 GLN A C 1
ATOM 1434 O O . GLN A 1 199 ? -11.578 -1.887 10.315 1.00 94.44 199 GLN A O 1
ATOM 1439 N N . LEU A 1 200 ? -11.507 -0.325 8.697 1.00 94.19 200 LEU A N 1
ATOM 1440 C CA . LEU A 1 200 ? -11.591 0.853 9.565 1.00 94.19 200 LEU A CA 1
ATOM 1441 C C . LEU A 1 200 ? -12.873 1.667 9.302 1.00 94.19 200 LEU A C 1
ATOM 1443 O O . LEU A 1 200 ? -12.775 2.785 8.797 1.00 94.19 200 LEU A O 1
ATOM 1447 N N . PRO A 1 201 ? -14.069 1.129 9.613 1.00 79.06 201 PRO A N 1
ATOM 1448 C CA . PRO A 1 201 ? -15.310 1.892 9.514 1.00 79.06 201 PRO A CA 1
ATOM 1449 C C . PRO A 1 201 ? -15.384 3.002 10.568 1.00 79.06 201 PRO A C 1
ATOM 1451 O O . PRO A 1 201 ? -14.813 2.816 11.680 1.00 79.06 201 PRO A O 1
#

Mean predicted aligned error: 17.45 Å

Organism: NCBI:txid1517702